Protein AF-A0A961EX22-F1 (afdb_monomer)

Mean predicted aligned error: 12.9 Å

Nearest PDB structures (foldseek):
  6nzg-assembly1_B  TM=6.738E-01  e=4.342E-06  Bacteroides uniformis
  6d8g-assembly1_A  TM=6.331E-01  e=4.091E-06  Bacteroides uniformis str. 3978 T3 ii
  5uj6-assembly1_A  TM=6.232E-01  e=1.265E-05  Bacteroides uniformis str. 3978 T3 ii
  6d8g-assembly1_B  TM=6.706E-01  e=3.911E-05  Bacteroides uniformis str. 3978 T3 ii
  6s6z-assembly1_A  TM=5.672E-01  e=3.739E-04  Thermotoga maritima MSB8

Secondary structure (DSSP, 8-state):
----------------------------TTS---B-EE----SSPEE-SPP---PPPP----------------------------EEEE-S---HHHHHHHHHHHHHH--STTGGGB----GGGTPEEE-SS--GGGSTT--TT-SEEEEEEEEEESSHHHHHSS-EEEEEEEEESEEEEEETTEEEEEES-TT-SS--STTPEEEEEE-GGGPPSEEEEEEEEEE-S-SSS-EEEES--EEEEHHHHHHHHHHHHHHHHHHHHHHHHHHHHHHHHHHH-TT-HHHHHHHHHHHHHHHHHHHHSGGGGGS---HHHHHHHHH-

Sequence (324 aa):
MWACLTLAPLLLTCGPSESRSENHPALNPADIDYYVQTIGDLSAPVRLGSSLRAAPADSEAHADANTGTDEQANSNNASTDDPAHTWWITTAQIDPTRFSRTWLANMADASDAGDRLRDPVTTEADWLPVRVPYDVSSLPGYDSRSGTFWYRKAIYFPNRRVAQARPLNLYLGVIDDADRVYLNGTLIGGSGDMQSSLPQAYDKVRHYLIPPAQLRAGPNIILVEVKRYFATETGIFKGDVAIGPADDMLAEYHRENYVHLFFSIVYFTVGCYFLFLFFRRRKERENLFYGLFSLAFVGYNLFRNQIKYQWGVDFFTLKRIEYC

Structure (mmCIF, N/CA/C/O backbone):
data_AF-A0A961EX22-F1
#
_entry.id   AF-A0A961EX22-F1
#
loop_
_atom_site.group_PDB
_atom_site.id
_atom_site.type_symbol
_atom_site.label_atom_id
_atom_site.label_alt_id
_atom_site.label_comp_id
_atom_site.label_asym_id
_atom_site.label_entity_id
_atom_site.label_seq_id
_atom_site.pdbx_PDB_ins_code
_atom_site.Cartn_x
_atom_site.Cartn_y
_atom_site.Cartn_z
_atom_site.occupancy
_atom_site.B_iso_or_equiv
_atom_site.auth_seq_id
_atom_site.auth_comp_id
_atom_site.auth_asym_id
_atom_site.auth_atom_id
_atom_site.pdbx_PDB_model_num
ATOM 1 N N . MET A 1 1 ? 46.794 53.177 52.211 1.00 33.62 1 MET A N 1
ATOM 2 C CA . MET A 1 1 ? 48.145 52.745 51.788 1.00 33.62 1 MET A CA 1
ATOM 3 C C . MET A 1 1 ? 48.052 52.280 50.341 1.00 33.62 1 MET A C 1
ATOM 5 O O . MET A 1 1 ? 47.069 51.640 50.005 1.00 33.62 1 MET A O 1
ATOM 9 N N . TRP A 1 2 ? 48.997 52.728 49.511 1.00 28.50 2 TRP A N 1
ATOM 10 C CA . TRP A 1 2 ? 49.168 52.524 48.056 1.00 28.50 2 TRP A CA 1
ATOM 11 C C . TRP A 1 2 ? 49.155 51.028 47.637 1.00 28.50 2 TRP A C 1
ATOM 13 O O . TRP A 1 2 ? 49.337 50.200 48.521 1.00 28.50 2 TRP A O 1
ATOM 23 N N . ALA A 1 3 ? 48.984 50.543 46.394 1.00 31.23 3 ALA A N 1
ATOM 24 C CA . ALA A 1 3 ? 49.062 51.007 44.987 1.00 31.23 3 ALA A CA 1
ATOM 25 C C . ALA A 1 3 ? 48.167 50.051 44.122 1.00 31.23 3 ALA A C 1
ATOM 27 O O . ALA A 1 3 ? 47.936 48.932 44.562 1.00 31.23 3 ALA A O 1
ATOM 28 N N . CYS A 1 4 ? 47.464 50.395 43.030 1.00 31.88 4 CYS A N 1
ATOM 29 C CA . CYS A 1 4 ? 47.778 50.939 41.689 1.00 31.88 4 CYS A CA 1
ATOM 30 C C . CYS A 1 4 ? 48.188 49.893 40.605 1.00 31.88 4 CYS A C 1
ATOM 32 O O . CYS A 1 4 ? 49.155 49.170 40.808 1.00 31.88 4 CYS A O 1
ATOM 34 N N . LEU A 1 5 ? 47.492 49.958 39.441 1.00 31.52 5 LEU A N 1
ATOM 35 C CA . LEU A 1 5 ? 47.782 49.435 38.071 1.00 31.52 5 LEU A CA 1
ATOM 36 C C . LEU A 1 5 ? 47.649 47.900 37.817 1.00 31.52 5 LEU A C 1
ATOM 38 O O . LEU A 1 5 ? 48.026 47.120 38.673 1.00 31.52 5 LEU A O 1
ATOM 42 N N . THR A 1 6 ? 47.176 47.326 36.689 1.00 33.47 6 THR A N 1
ATOM 43 C CA . THR A 1 6 ? 46.662 47.768 35.363 1.00 33.47 6 THR A CA 1
ATOM 44 C C . THR A 1 6 ? 46.231 46.548 34.507 1.00 33.47 6 THR A C 1
ATOM 46 O O . THR A 1 6 ? 46.830 45.491 34.647 1.00 33.47 6 THR A O 1
ATOM 49 N N . LEU A 1 7 ? 45.331 46.794 33.534 1.00 29.03 7 LEU A N 1
ATOM 50 C CA . LEU A 1 7 ? 45.228 46.238 32.155 1.00 29.03 7 LEU A CA 1
ATOM 51 C C . LEU A 1 7 ? 44.880 44.747 31.876 1.00 29.03 7 LEU A C 1
ATOM 53 O O . LEU A 1 7 ? 45.480 43.812 32.384 1.00 29.03 7 LEU A O 1
ATOM 57 N N . ALA A 1 8 ? 43.908 44.591 30.964 1.00 29.56 8 ALA A N 1
ATOM 58 C CA . ALA A 1 8 ? 43.377 43.382 30.307 1.00 29.56 8 ALA A CA 1
ATOM 59 C C . ALA A 1 8 ? 44.274 42.884 29.132 1.00 29.56 8 ALA A C 1
ATOM 61 O O . ALA A 1 8 ? 45.352 43.439 28.938 1.00 29.56 8 ALA A O 1
ATOM 62 N N . PRO A 1 9 ? 43.773 42.063 28.179 1.00 46.34 9 PRO A N 1
ATOM 63 C CA . PRO A 1 9 ? 43.370 40.646 28.203 1.00 46.34 9 PRO A CA 1
ATOM 64 C C . PRO A 1 9 ? 44.268 39.778 27.272 1.00 46.34 9 PRO A C 1
ATOM 66 O O . PRO A 1 9 ? 45.010 40.313 26.453 1.00 46.34 9 PRO A O 1
ATOM 69 N N . LEU A 1 10 ? 44.165 38.440 27.309 1.00 26.97 10 LEU A N 1
ATOM 70 C CA . LEU A 1 10 ? 44.727 37.582 26.249 1.00 26.97 10 LEU A CA 1
ATOM 71 C C . LEU A 1 10 ? 43.815 36.394 25.904 1.00 26.97 10 LEU A C 1
ATOM 73 O O . LEU A 1 10 ? 43.433 35.602 26.761 1.00 26.97 10 LEU A O 1
ATOM 77 N N . LEU A 1 11 ? 43.492 36.314 24.613 1.00 33.56 11 LEU A N 1
ATOM 78 C CA . LEU A 1 11 ? 42.879 35.199 23.892 1.00 33.56 11 LEU A CA 1
ATOM 79 C C . LEU A 1 11 ? 43.807 33.972 23.872 1.00 33.56 11 LEU A C 1
ATOM 81 O O . LEU A 1 11 ? 44.981 34.134 23.559 1.00 33.56 11 LEU A O 1
ATOM 85 N N . LEU A 1 12 ? 43.261 32.767 24.079 1.00 27.61 12 LEU A N 1
ATOM 86 C CA . LEU A 1 12 ? 43.759 31.481 23.548 1.00 27.61 12 LEU A CA 1
ATOM 87 C C . LEU A 1 12 ? 42.589 30.469 23.569 1.00 27.61 12 LEU A C 1
ATOM 89 O O . LEU A 1 12 ? 42.041 30.175 24.623 1.00 27.61 12 LEU A O 1
ATOM 93 N N . THR A 1 13 ? 41.952 30.213 22.421 1.00 26.27 13 THR A N 1
ATOM 94 C CA . THR A 1 13 ? 42.152 29.061 21.505 1.00 26.27 13 THR A CA 1
ATOM 95 C C . THR A 1 13 ? 41.478 27.753 21.938 1.00 26.27 13 THR A C 1
ATOM 97 O O . THR A 1 13 ? 41.910 27.091 22.872 1.00 26.27 13 THR A O 1
ATOM 100 N N . CYS A 1 14 ? 40.444 27.401 21.166 1.00 26.36 14 CYS A N 1
ATOM 101 C CA . CYS A 1 14 ? 40.021 26.075 20.693 1.00 26.36 14 CYS A CA 1
ATOM 102 C C . CYS A 1 14 ? 40.667 24.818 21.320 1.00 26.36 14 CYS A C 1
ATOM 104 O O . CYS A 1 14 ? 41.852 24.558 21.125 1.00 26.36 14 CYS A O 1
ATOM 106 N N . GLY A 1 15 ? 39.825 23.964 21.911 1.00 26.20 15 GLY A N 1
ATOM 107 C CA . GLY A 1 15 ? 40.027 22.519 22.060 1.00 26.20 15 GLY A CA 1
ATOM 108 C C . GLY A 1 15 ? 38.707 21.813 21.704 1.00 26.20 15 GLY A C 1
ATOM 109 O O . GLY A 1 15 ? 37.650 22.355 22.036 1.00 26.20 15 GLY A O 1
ATOM 110 N N . PRO A 1 16 ? 38.723 20.697 20.955 1.00 28.50 16 PRO A N 1
ATOM 111 C CA . PRO A 1 16 ? 37.554 20.217 20.225 1.00 28.50 16 PRO A CA 1
ATOM 112 C C . PRO A 1 16 ? 36.530 19.554 21.150 1.00 28.50 16 PRO A C 1
ATOM 114 O O . PRO A 1 16 ? 36.877 18.784 22.041 1.00 28.50 16 PRO A O 1
ATOM 117 N N . SER A 1 17 ? 35.252 19.831 20.896 1.00 27.66 17 SER A N 1
ATOM 118 C CA . SER A 1 17 ? 34.130 19.067 21.430 1.00 27.66 17 SER A CA 1
ATOM 119 C C . SER A 1 17 ? 34.116 17.681 20.784 1.00 27.66 17 SER A C 1
ATOM 121 O O . SER A 1 17 ? 33.951 17.576 19.567 1.00 27.66 17 SER A O 1
ATOM 123 N N . GLU A 1 18 ? 34.263 16.627 21.583 1.00 26.66 18 GLU A N 1
ATOM 124 C CA . GLU A 1 18 ? 33.994 15.248 21.172 1.00 26.66 18 GLU A CA 1
ATOM 125 C C . GLU A 1 18 ? 32.510 15.094 20.808 1.00 26.66 18 GLU A C 1
ATOM 127 O O . GLU A 1 18 ? 31.654 14.804 21.642 1.00 26.66 18 GLU A O 1
ATOM 132 N N . SER A 1 19 ? 32.189 15.299 19.531 1.00 25.86 19 SER A N 1
ATOM 133 C CA . SER A 1 19 ? 30.965 14.786 18.930 1.00 25.86 19 SER A CA 1
ATOM 134 C C . SER A 1 19 ? 31.173 13.301 18.654 1.00 25.86 19 SER A C 1
ATOM 136 O O . SER A 1 19 ? 31.881 12.926 17.718 1.00 25.86 19 SER A O 1
ATOM 138 N N . ARG A 1 20 ? 30.557 12.442 19.465 1.00 24.33 20 ARG A N 1
ATOM 139 C CA . ARG A 1 20 ? 30.426 11.014 19.170 1.00 24.33 20 ARG A CA 1
ATOM 140 C C . ARG A 1 20 ? 29.464 10.869 17.985 1.00 24.33 20 ARG A C 1
ATOM 142 O O . ARG A 1 20 ? 28.265 10.707 18.178 1.00 24.33 20 ARG A O 1
ATOM 149 N N . SER A 1 21 ? 29.978 11.014 16.762 1.00 25.45 21 SER A N 1
ATOM 150 C CA . SER A 1 21 ? 29.263 10.618 15.553 1.00 25.45 21 SER A CA 1
ATOM 151 C C . SER A 1 21 ? 29.298 9.096 15.487 1.00 25.45 21 SER A C 1
ATOM 153 O O . SER A 1 21 ? 30.353 8.499 15.259 1.00 25.45 21 SER A O 1
ATOM 155 N N . GLU A 1 22 ? 28.158 8.452 15.700 1.00 28.03 22 GLU A N 1
ATOM 156 C CA . GLU A 1 22 ? 27.969 7.090 15.216 1.00 28.03 22 GLU A CA 1
ATOM 157 C C . GLU A 1 22 ? 27.995 7.155 13.685 1.00 28.03 22 GLU A C 1
ATOM 159 O O . GLU A 1 22 ? 27.015 7.485 13.022 1.00 28.03 22 GLU A O 1
ATOM 164 N N . ASN A 1 23 ? 29.187 6.929 13.129 1.00 26.70 23 ASN A N 1
ATOM 165 C CA . ASN A 1 23 ? 29.397 6.699 11.711 1.00 26.70 23 ASN A CA 1
ATOM 166 C C . ASN A 1 23 ? 28.692 5.390 11.347 1.00 26.70 23 ASN A C 1
ATOM 168 O O . ASN A 1 23 ? 29.291 4.317 11.414 1.00 26.70 23 ASN A O 1
ATOM 172 N N . HIS A 1 24 ? 27.430 5.467 10.936 1.00 30.98 24 HIS A N 1
ATOM 173 C CA . HIS A 1 24 ? 26.923 4.472 10.004 1.00 30.98 24 HIS A CA 1
ATOM 174 C C . HIS A 1 24 ? 27.676 4.686 8.685 1.00 30.98 24 HIS A C 1
ATOM 176 O O . HIS A 1 24 ? 27.617 5.792 8.138 1.00 30.98 24 HIS A O 1
ATOM 182 N N . PRO A 1 25 ? 28.439 3.698 8.185 1.00 29.78 25 PRO A N 1
ATOM 183 C CA . PRO A 1 25 ? 29.133 3.863 6.923 1.00 29.78 25 PRO A CA 1
ATOM 184 C C . PRO A 1 25 ? 28.082 4.073 5.832 1.00 29.78 25 PRO A C 1
ATOM 186 O O . PRO A 1 25 ? 27.190 3.244 5.649 1.00 29.78 25 PRO A O 1
ATOM 189 N N . ALA A 1 26 ? 28.175 5.198 5.122 1.00 32.56 26 ALA A N 1
ATOM 190 C CA . ALA A 1 26 ? 27.481 5.362 3.857 1.00 32.56 26 ALA A CA 1
ATOM 191 C C . ALA A 1 26 ? 27.935 4.212 2.946 1.00 32.56 26 ALA A C 1
ATOM 193 O O . ALA A 1 26 ? 29.119 4.107 2.622 1.00 32.56 26 ALA A O 1
ATOM 194 N N . LEU A 1 27 ? 27.014 3.305 2.621 1.00 34.50 27 LEU A N 1
ATOM 195 C CA . LEU A 1 27 ? 27.296 2.147 1.777 1.00 34.50 27 LEU A CA 1
ATOM 196 C C . LEU A 1 27 ? 27.749 2.640 0.396 1.00 34.50 27 LEU A C 1
ATOM 198 O O . LEU A 1 27 ? 27.076 3.453 -0.238 1.00 34.50 27 LEU A O 1
ATOM 202 N N . ASN A 1 28 ? 28.912 2.167 -0.045 1.00 34.03 28 ASN A N 1
ATOM 203 C CA . ASN A 1 28 ? 29.492 2.501 -1.338 1.00 34.03 28 ASN A CA 1
ATOM 204 C C . ASN A 1 28 ? 28.602 1.936 -2.466 1.00 34.03 28 ASN A C 1
ATOM 206 O O . ASN A 1 28 ? 28.354 0.730 -2.470 1.00 34.03 28 ASN A O 1
ATOM 210 N N . PRO A 1 29 ? 28.155 2.742 -3.451 1.00 37.78 29 PRO A N 1
ATOM 211 C CA . PRO A 1 29 ? 27.309 2.276 -4.556 1.00 37.78 29 PRO A CA 1
ATOM 212 C C . PRO A 1 29 ? 27.900 1.135 -5.400 1.00 37.78 29 PRO A C 1
ATOM 214 O O . PRO A 1 29 ? 27.171 0.489 -6.154 1.00 37.78 29 PRO A O 1
ATOM 217 N N . ALA A 1 30 ? 29.214 0.907 -5.302 1.00 34.94 30 ALA A N 1
ATOM 218 C CA . ALA A 1 30 ? 29.923 -0.174 -5.981 1.00 34.94 30 ALA A CA 1
ATOM 219 C C . ALA A 1 30 ? 29.834 -1.537 -5.263 1.00 34.94 30 ALA A C 1
ATOM 221 O O . ALA A 1 30 ? 30.015 -2.555 -5.922 1.00 34.94 30 ALA A O 1
ATOM 222 N N . ASP A 1 31 ? 29.511 -1.559 -3.963 1.00 32.41 31 ASP A N 1
ATOM 223 C CA . ASP A 1 31 ? 29.361 -2.775 -3.136 1.00 32.41 31 ASP A CA 1
ATOM 224 C C . ASP A 1 31 ? 27.890 -3.227 -3.035 1.00 32.41 31 ASP A C 1
ATOM 226 O O . ASP A 1 31 ? 27.486 -3.968 -2.139 1.00 32.41 31 ASP A O 1
ATOM 230 N N . ILE A 1 32 ? 27.059 -2.711 -3.939 1.00 47.03 32 ILE A N 1
ATOM 231 C CA . ILE A 1 32 ? 25.628 -2.955 -3.998 1.00 47.03 32 ILE A CA 1
ATOM 232 C C . ILE A 1 32 ? 25.350 -4.110 -4.954 1.00 47.03 32 ILE A C 1
ATOM 234 O O . ILE A 1 32 ? 25.601 -4.022 -6.156 1.00 47.03 32 ILE A O 1
ATOM 238 N N . ASP A 1 33 ? 24.747 -5.164 -4.426 1.00 45.81 33 ASP A N 1
ATOM 239 C CA . ASP A 1 33 ? 24.207 -6.257 -5.216 1.00 45.81 33 ASP A CA 1
ATOM 240 C C . ASP A 1 33 ? 22.874 -5.836 -5.863 1.00 45.81 33 ASP A C 1
ATOM 242 O O . ASP A 1 33 ? 21.797 -5.912 -5.273 1.00 45.81 33 ASP A O 1
ATOM 246 N N . TYR A 1 34 ? 22.955 -5.348 -7.106 1.00 53.56 34 TYR A N 1
ATOM 247 C CA . TYR A 1 34 ? 21.829 -4.895 -7.936 1.00 53.56 34 TYR A CA 1
ATOM 248 C C . TYR A 1 34 ? 20.961 -6.067 -8.434 1.00 53.56 34 TYR A C 1
ATOM 250 O O . TYR A 1 34 ? 20.724 -6.164 -9.632 1.00 53.56 34 TYR A O 1
ATOM 258 N N . TYR A 1 35 ? 20.512 -7.005 -7.598 1.00 55.94 35 TYR A N 1
ATOM 259 C CA . TYR A 1 35 ? 19.796 -8.178 -8.119 1.00 55.94 35 TYR A CA 1
ATOM 260 C C . TYR A 1 35 ? 18.278 -7.995 -8.218 1.00 55.94 35 TYR A C 1
ATOM 262 O O . TYR A 1 35 ? 17.590 -7.566 -7.289 1.00 55.94 35 TYR A O 1
ATOM 270 N N . VAL A 1 36 ? 17.733 -8.399 -9.364 1.00 59.16 36 VAL A N 1
ATOM 271 C CA . VAL A 1 36 ? 16.300 -8.563 -9.588 1.00 59.16 36 VAL A CA 1
ATOM 272 C C . VAL A 1 36 ? 15.794 -9.720 -8.732 1.00 59.16 36 VAL A C 1
ATOM 274 O O . VAL A 1 36 ? 16.333 -10.828 -8.767 1.00 59.16 36 VAL A O 1
ATOM 277 N N . GLN A 1 37 ? 14.708 -9.501 -7.993 1.00 70.00 37 GLN A N 1
ATOM 278 C CA . GLN A 1 37 ? 14.168 -10.549 -7.137 1.00 70.00 37 GLN A CA 1
ATOM 279 C C . GLN A 1 37 ? 13.440 -11.617 -7.961 1.00 70.00 37 GLN A C 1
ATOM 281 O O . GLN A 1 37 ? 12.405 -11.345 -8.573 1.00 70.00 37 GLN A O 1
ATOM 286 N N . THR A 1 38 ? 13.965 -12.844 -7.960 1.00 67.56 38 THR A N 1
ATOM 287 C CA . THR A 1 38 ? 13.348 -13.971 -8.670 1.00 67.56 38 THR A CA 1
ATOM 288 C C . THR A 1 38 ? 12.146 -14.509 -7.900 1.00 67.56 38 THR A C 1
ATOM 290 O O . THR A 1 38 ? 12.251 -14.884 -6.735 1.00 67.56 38 THR A O 1
ATOM 293 N N . ILE A 1 39 ? 11.001 -14.581 -8.575 1.00 74.94 39 ILE A N 1
ATOM 294 C CA . ILE A 1 39 ? 9.749 -15.125 -8.056 1.00 74.94 39 ILE A CA 1
ATOM 295 C C . ILE A 1 39 ? 9.563 -16.527 -8.640 1.00 74.94 39 ILE A C 1
ATOM 297 O O . ILE A 1 39 ? 9.192 -16.691 -9.803 1.00 74.94 39 ILE A O 1
ATOM 301 N N . GLY A 1 40 ? 9.906 -17.532 -7.834 1.00 72.00 40 GLY A N 1
ATOM 302 C CA . GLY A 1 40 ? 9.817 -18.952 -8.172 1.00 72.00 40 GLY A CA 1
ATOM 303 C C . GLY A 1 40 ? 8.443 -19.541 -7.860 1.00 72.00 40 GLY A C 1
ATOM 304 O O . GLY A 1 40 ? 7.427 -19.061 -8.354 1.00 72.00 40 GLY A O 1
ATOM 305 N N . ASP A 1 41 ? 8.410 -20.604 -7.054 1.00 72.81 41 ASP A N 1
ATOM 306 C CA . ASP A 1 41 ? 7.144 -21.188 -6.614 1.00 72.81 41 ASP A CA 1
ATOM 307 C C . ASP A 1 41 ? 6.350 -20.185 -5.760 1.00 72.81 41 ASP A C 1
ATOM 309 O O . ASP A 1 41 ? 6.840 -19.662 -4.761 1.00 72.81 41 ASP A O 1
ATOM 313 N N . LEU A 1 42 ? 5.117 -19.913 -6.183 1.00 78.56 42 LEU A N 1
ATOM 314 C CA . LEU A 1 42 ? 4.188 -18.986 -5.542 1.00 78.56 42 LEU A CA 1
ATOM 315 C C . LEU A 1 42 ? 3.174 -19.735 -4.678 1.00 78.56 42 LEU A C 1
ATOM 317 O O . LEU A 1 42 ? 2.033 -19.302 -4.564 1.00 78.56 42 LEU A O 1
ATOM 321 N N . SER A 1 43 ? 3.543 -20.871 -4.090 1.00 76.75 43 SER A N 1
ATOM 322 C CA . SER A 1 43 ? 2.717 -21.576 -3.102 1.00 76.75 43 SER A CA 1
ATOM 323 C C . SER A 1 43 ? 2.493 -20.753 -1.823 1.00 76.75 43 SER A C 1
ATOM 325 O O . SER A 1 43 ? 1.476 -20.938 -1.160 1.00 76.75 43 SER A O 1
ATOM 327 N N . ALA A 1 44 ? 3.379 -19.795 -1.528 1.00 80.69 44 ALA A N 1
ATOM 328 C CA . ALA A 1 44 ? 3.253 -18.826 -0.443 1.00 80.69 44 ALA A CA 1
ATOM 329 C C . ALA A 1 44 ? 3.662 -17.403 -0.893 1.00 80.69 44 ALA A C 1
ATOM 331 O O . ALA A 1 44 ? 4.342 -17.254 -1.914 1.00 80.69 44 ALA A O 1
ATOM 332 N N . PRO A 1 45 ? 3.275 -16.343 -0.153 1.00 84.06 45 PRO A N 1
ATOM 333 C CA . PRO A 1 45 ? 3.728 -14.984 -0.435 1.00 84.06 45 PRO A CA 1
ATOM 334 C C . PRO A 1 45 ? 5.248 -14.834 -0.306 1.00 84.06 45 PRO A C 1
ATOM 336 O O . PRO A 1 45 ? 5.848 -15.222 0.696 1.00 84.06 45 PRO A O 1
ATOM 339 N N . VAL A 1 46 ? 5.863 -14.208 -1.305 1.00 86.44 46 VAL A N 1
ATOM 340 C CA . VAL A 1 46 ? 7.288 -13.881 -1.334 1.00 86.44 46 VAL A CA 1
ATOM 341 C C . VAL A 1 46 ? 7.482 -12.470 -0.795 1.00 86.44 46 VAL A C 1
ATOM 343 O O . VAL A 1 46 ? 6.947 -11.503 -1.340 1.00 86.44 46 VAL A O 1
ATOM 346 N N . ARG A 1 47 ? 8.268 -12.332 0.274 1.00 85.44 47 ARG A N 1
ATOM 347 C CA . ARG A 1 47 ? 8.621 -11.023 0.838 1.00 85.44 47 ARG A CA 1
ATOM 348 C C . ARG A 1 47 ? 9.516 -10.252 -0.125 1.00 85.44 47 ARG A C 1
ATOM 350 O O . ARG A 1 47 ? 10.532 -10.767 -0.573 1.00 85.44 47 ARG A O 1
ATOM 357 N N . LEU A 1 48 ? 9.145 -9.012 -0.411 1.00 82.31 48 LEU A N 1
ATOM 358 C CA . LEU A 1 48 ? 9.905 -8.066 -1.224 1.00 82.31 48 LEU A CA 1
ATOM 359 C C . LEU A 1 48 ? 10.727 -7.075 -0.383 1.00 82.31 48 LEU A C 1
ATOM 361 O O . LEU A 1 48 ? 11.476 -6.298 -0.967 1.00 82.31 48 LEU A O 1
ATOM 365 N N . GLY A 1 49 ? 10.577 -7.073 0.946 1.00 65.88 49 GLY A N 1
ATOM 366 C CA . GLY A 1 49 ? 11.407 -6.309 1.890 1.00 65.88 49 GLY A CA 1
ATOM 367 C C . GLY A 1 49 ? 12.616 -7.100 2.411 1.00 65.88 49 GLY A C 1
ATOM 368 O O . GLY A 1 49 ? 12.745 -8.293 2.133 1.00 65.88 49 GLY A O 1
ATOM 369 N N . SER A 1 50 ? 13.503 -6.456 3.179 1.00 58.62 50 SER A N 1
ATOM 370 C CA . SER A 1 50 ? 14.618 -7.152 3.847 1.00 58.62 50 SER A CA 1
ATOM 371 C C . SER A 1 50 ? 14.082 -8.154 4.876 1.00 58.62 50 SER A C 1
ATOM 373 O O . SER A 1 50 ? 13.171 -7.830 5.641 1.00 58.62 50 SER A O 1
ATOM 375 N N . SER A 1 51 ? 14.619 -9.377 4.896 1.00 37.94 51 SER A N 1
ATOM 376 C CA . SER A 1 51 ? 14.137 -10.438 5.780 1.00 37.94 51 SER A CA 1
ATOM 377 C C . SER A 1 51 ? 14.286 -10.054 7.252 1.00 37.94 51 SER A C 1
ATOM 379 O O . SER A 1 51 ? 15.395 -9.924 7.755 1.00 37.94 51 SER A O 1
ATOM 381 N N . LEU A 1 52 ? 13.174 -9.967 7.974 1.00 30.70 52 LEU A N 1
ATOM 382 C CA . LEU A 1 52 ? 13.163 -10.092 9.426 1.00 30.70 52 LEU A CA 1
ATOM 383 C C . LEU A 1 52 ? 12.233 -11.245 9.784 1.00 30.70 52 LEU A C 1
ATOM 385 O O . LEU A 1 52 ? 11.005 -11.140 9.728 1.00 30.70 52 LEU A O 1
ATOM 389 N N . ARG A 1 53 ? 12.823 -12.387 10.125 1.00 26.19 53 ARG A N 1
ATOM 390 C CA . ARG A 1 53 ? 12.180 -13.310 11.051 1.00 26.19 53 ARG A CA 1
ATOM 391 C C . ARG A 1 53 ? 13.237 -13.917 11.960 1.00 26.19 53 ARG A C 1
ATOM 393 O O . ARG A 1 53 ? 13.887 -14.884 11.596 1.00 26.19 53 ARG A O 1
ATOM 400 N N . ALA A 1 54 ? 13.307 -13.398 13.175 1.00 24.14 54 ALA A N 1
ATOM 401 C CA . ALA A 1 54 ? 13.249 -14.282 14.323 1.00 24.14 54 ALA A CA 1
ATOM 402 C C . ALA A 1 54 ? 11.845 -14.104 14.915 1.00 24.14 54 ALA A C 1
ATOM 404 O O . ALA A 1 54 ? 11.483 -13.017 15.359 1.00 24.14 54 ALA A O 1
ATOM 405 N N . ALA A 1 55 ? 11.012 -15.141 14.828 1.00 24.38 55 ALA A N 1
ATOM 406 C CA . ALA A 1 55 ? 9.900 -15.273 15.762 1.00 24.38 55 ALA A CA 1
ATOM 407 C C . ALA A 1 55 ? 10.505 -15.642 17.129 1.00 24.38 55 ALA A C 1
ATOM 409 O O . ALA A 1 55 ? 11.533 -16.326 17.141 1.00 24.38 55 ALA A O 1
ATOM 410 N N . PRO A 1 56 ? 9.921 -15.215 18.259 1.00 28.72 56 PRO A N 1
ATOM 411 C CA . PRO A 1 56 ? 10.398 -15.659 19.556 1.00 28.72 56 PRO A CA 1
ATOM 412 C C . PRO A 1 56 ? 10.101 -17.158 19.670 1.00 28.72 56 PRO A C 1
ATOM 414 O O . PRO A 1 56 ? 8.952 -17.572 19.533 1.00 28.72 56 PRO A O 1
ATOM 417 N N . ALA A 1 57 ? 11.144 -17.966 19.845 1.00 28.08 57 ALA A N 1
ATOM 418 C CA . ALA A 1 57 ? 10.998 -19.285 20.435 1.00 28.08 57 ALA A CA 1
ATOM 419 C C . ALA A 1 57 ? 11.125 -19.104 21.945 1.00 28.08 57 ALA A C 1
ATOM 421 O O . ALA A 1 57 ? 11.968 -18.341 22.424 1.00 28.08 57 ALA A O 1
ATOM 422 N N . ASP A 1 58 ? 10.223 -19.752 22.656 1.00 28.12 58 ASP A N 1
ATOM 423 C CA . ASP A 1 58 ? 9.977 -19.561 24.067 1.00 28.12 58 ASP A CA 1
ATOM 424 C C . ASP A 1 58 ? 11.214 -19.838 24.926 1.00 28.12 58 ASP A C 1
ATOM 426 O O . ASP A 1 58 ? 12.076 -20.664 24.621 1.00 28.12 58 ASP A O 1
ATOM 430 N N . SER A 1 59 ? 11.279 -19.115 26.039 1.00 27.25 59 SER A N 1
ATOM 431 C CA . SER A 1 59 ? 12.189 -19.390 27.134 1.00 27.25 59 SER A CA 1
ATOM 432 C C . SER A 1 59 ? 11.850 -20.736 27.771 1.00 27.25 59 SER A C 1
ATOM 434 O O . SER A 1 59 ? 10.840 -20.831 28.462 1.00 27.25 59 SER A O 1
ATOM 436 N N . GLU A 1 60 ? 12.741 -21.717 27.672 1.00 27.75 60 GLU A N 1
ATOM 437 C CA . GLU A 1 60 ? 12.952 -22.664 28.766 1.00 27.75 60 GLU A CA 1
ATOM 438 C C . GLU A 1 60 ? 14.452 -22.830 29.002 1.00 27.75 60 GLU A C 1
ATOM 440 O O . GLU A 1 60 ? 15.210 -23.354 28.188 1.00 27.75 60 GLU A O 1
ATOM 445 N N . ALA A 1 61 ? 14.879 -22.299 30.143 1.00 26.81 61 ALA A N 1
ATOM 446 C CA . ALA A 1 61 ? 16.164 -22.577 30.739 1.00 26.81 61 ALA A CA 1
ATOM 447 C C . ALA A 1 61 ? 16.166 -24.012 31.272 1.00 26.81 61 ALA A C 1
ATOM 449 O O . ALA A 1 61 ? 15.262 -24.368 32.017 1.00 26.81 61 ALA A O 1
ATOM 450 N N . HIS A 1 62 ? 17.222 -24.774 30.996 1.00 28.91 62 HIS A N 1
ATOM 451 C CA . HIS A 1 62 ? 17.843 -25.633 32.002 1.00 28.91 62 HIS A CA 1
ATOM 452 C C . HIS A 1 62 ? 19.317 -25.862 31.653 1.00 28.91 62 HIS A C 1
ATOM 454 O O . HIS A 1 62 ? 19.668 -26.323 30.570 1.00 28.91 62 HIS A O 1
ATOM 460 N N . ALA A 1 63 ? 20.169 -25.464 32.595 1.00 28.22 63 ALA A N 1
ATOM 461 C CA . ALA A 1 63 ? 21.587 -25.766 32.636 1.00 28.22 63 ALA A CA 1
ATOM 462 C C . ALA A 1 63 ? 21.807 -27.257 32.927 1.00 28.22 63 ALA A C 1
ATOM 464 O O . ALA A 1 63 ? 21.057 -27.824 33.715 1.00 28.22 63 ALA A O 1
ATOM 465 N N . ASP A 1 64 ? 22.851 -27.848 32.344 1.00 28.12 64 ASP A N 1
ATOM 466 C CA . ASP A 1 64 ? 23.883 -28.547 33.116 1.00 28.12 64 ASP A CA 1
ATOM 467 C C . ASP A 1 64 ? 25.098 -28.915 32.252 1.00 28.12 64 ASP A C 1
ATOM 469 O O . ASP A 1 64 ? 25.048 -28.998 31.026 1.00 28.12 64 ASP A O 1
ATOM 473 N N . ALA A 1 65 ? 26.231 -29.026 32.937 1.00 29.16 65 ALA A N 1
ATOM 474 C CA . ALA A 1 65 ? 27.584 -28.984 32.413 1.00 29.16 65 ALA A CA 1
ATOM 475 C C . ALA A 1 65 ? 28.137 -30.338 31.919 1.00 29.16 65 ALA A C 1
ATOM 477 O O . ALA A 1 65 ? 27.855 -31.384 32.497 1.00 29.16 65 ALA A O 1
ATOM 478 N N . ASN A 1 66 ? 29.096 -30.258 30.983 1.00 29.50 66 ASN A N 1
ATOM 479 C CA . ASN A 1 66 ? 30.510 -30.661 31.150 1.00 29.50 66 ASN A CA 1
ATOM 480 C C . ASN A 1 66 ? 31.119 -31.537 30.021 1.00 29.50 66 ASN A C 1
ATOM 482 O O . ASN A 1 66 ? 30.483 -32.414 29.449 1.00 29.50 66 ASN A O 1
ATOM 486 N N . THR A 1 67 ? 32.431 -31.325 29.840 1.00 28.86 67 THR A N 1
ATOM 487 C CA . THR A 1 67 ? 33.488 -32.157 29.215 1.00 28.86 67 THR A CA 1
ATOM 488 C C . THR A 1 67 ? 33.710 -32.181 27.688 1.00 28.86 67 THR A C 1
ATOM 490 O O . THR A 1 67 ? 33.163 -32.991 26.955 1.00 28.86 67 THR A O 1
ATOM 493 N N . GLY A 1 68 ? 34.635 -31.294 27.289 1.00 24.28 68 GLY A N 1
ATOM 494 C CA . GLY A 1 68 ? 35.754 -31.394 26.332 1.00 24.28 68 GLY A CA 1
ATOM 495 C C . GLY A 1 68 ? 35.875 -32.523 25.302 1.00 24.28 68 GLY A C 1
ATOM 496 O O . GLY A 1 68 ? 35.847 -33.701 25.636 1.00 24.28 68 GLY A O 1
ATOM 497 N N . THR A 1 69 ? 36.237 -32.142 24.075 1.00 28.08 69 THR A N 1
ATOM 498 C CA . THR A 1 69 ? 37.514 -32.505 23.420 1.00 28.08 69 THR A CA 1
ATOM 499 C C . THR A 1 69 ? 37.681 -31.716 22.119 1.00 28.08 69 THR A C 1
ATOM 501 O O . THR A 1 69 ? 36.706 -31.377 21.455 1.00 28.08 69 THR A O 1
ATOM 504 N N . ASP A 1 70 ? 38.932 -31.371 21.825 1.00 28.64 70 ASP A N 1
ATOM 505 C CA . ASP A 1 70 ? 39.384 -30.580 20.687 1.00 28.64 70 ASP A CA 1
ATOM 506 C C . ASP A 1 70 ? 39.040 -31.215 19.334 1.00 28.64 70 ASP A C 1
ATOM 508 O O . ASP A 1 70 ? 39.478 -32.324 19.033 1.00 28.64 70 ASP A O 1
ATOM 512 N N . GLU A 1 71 ? 38.375 -30.453 18.466 1.00 29.33 71 GLU A N 1
ATOM 513 C CA . GLU A 1 71 ? 38.517 -30.611 17.020 1.00 29.33 71 GLU A CA 1
ATOM 514 C C . GLU A 1 71 ? 38.403 -29.232 16.351 1.00 29.33 71 GLU A C 1
ATOM 516 O O . GLU A 1 71 ? 37.329 -28.650 16.190 1.00 29.33 71 GLU A O 1
ATOM 521 N N . GLN A 1 72 ? 39.564 -28.663 16.013 1.00 30.42 72 GLN A N 1
ATOM 522 C CA . GLN A 1 72 ? 39.690 -27.474 15.176 1.00 30.42 72 GLN A CA 1
ATOM 523 C C . GLN A 1 72 ? 39.199 -27.797 13.758 1.00 30.42 72 GLN A C 1
ATOM 525 O O . GLN A 1 72 ? 39.977 -28.183 12.889 1.00 30.42 72 GLN A O 1
ATOM 530 N N . ALA A 1 73 ? 37.909 -27.580 13.514 1.00 27.59 73 ALA A N 1
ATOM 531 C CA . ALA A 1 73 ? 37.343 -27.442 12.181 1.00 27.59 73 ALA A CA 1
ATOM 532 C C . ALA A 1 73 ? 36.897 -25.986 11.985 1.00 27.59 73 ALA A C 1
ATOM 534 O O . ALA A 1 73 ? 35.876 -25.527 12.493 1.00 27.59 73 ALA A O 1
ATOM 535 N N . ASN A 1 74 ? 37.739 -25.256 11.261 1.00 31.11 74 ASN A N 1
ATOM 536 C CA . ASN A 1 74 ? 37.528 -23.917 10.731 1.00 31.11 74 ASN A CA 1
ATOM 537 C C . ASN A 1 74 ? 36.127 -23.772 10.097 1.00 31.11 74 ASN A C 1
ATOM 539 O O . ASN A 1 74 ? 35.900 -24.243 8.984 1.00 31.11 74 ASN A O 1
ATOM 543 N N . SER A 1 75 ? 35.201 -23.108 10.796 1.00 25.89 75 SER A N 1
ATOM 544 C CA . SER A 1 75 ? 33.896 -22.680 10.274 1.00 25.89 75 SER A CA 1
ATOM 545 C C . SER A 1 75 ? 33.788 -21.153 10.265 1.00 25.89 75 SER A C 1
ATOM 547 O O . SER A 1 75 ? 32.822 -20.557 10.730 1.00 25.89 75 SER A O 1
ATOM 549 N N . ASN A 1 76 ? 34.769 -20.497 9.645 1.00 29.70 76 ASN A N 1
ATOM 550 C CA . ASN A 1 76 ? 34.535 -19.190 9.035 1.00 29.70 76 ASN A CA 1
ATOM 551 C C . ASN A 1 76 ? 33.655 -19.379 7.789 1.00 29.70 76 ASN A C 1
ATOM 553 O O . ASN A 1 76 ? 34.134 -19.351 6.662 1.00 29.70 76 ASN A O 1
ATOM 557 N N . ASN A 1 77 ? 32.371 -19.651 8.011 1.00 31.95 77 ASN A N 1
ATOM 558 C CA . ASN A 1 77 ? 31.306 -19.470 7.029 1.00 31.95 77 ASN A CA 1
ATOM 559 C C . ASN A 1 77 ? 29.979 -19.255 7.773 1.00 31.95 77 ASN A C 1
ATOM 561 O O . ASN A 1 77 ? 28.974 -19.920 7.538 1.00 31.95 77 ASN A O 1
ATOM 565 N N . ALA A 1 78 ? 29.995 -18.310 8.716 1.00 27.28 78 ALA A N 1
ATOM 566 C CA . ALA A 1 78 ? 28.791 -17.581 9.066 1.00 27.28 78 ALA A CA 1
ATOM 567 C C . ALA A 1 78 ? 28.517 -16.646 7.885 1.00 27.28 78 ALA A C 1
ATOM 569 O O . ALA A 1 78 ? 29.228 -15.661 7.689 1.00 27.28 78 ALA A O 1
ATOM 570 N N . SER A 1 79 ? 27.551 -17.031 7.051 1.00 27.77 79 SER A N 1
ATOM 571 C CA . SER A 1 79 ? 26.984 -16.186 6.008 1.00 27.77 79 SER A CA 1
ATOM 572 C C . SER A 1 79 ? 26.661 -14.825 6.615 1.00 27.77 79 SER A C 1
ATOM 574 O O . SER A 1 79 ? 25.797 -14.719 7.486 1.00 27.77 79 SER A O 1
ATOM 576 N N . THR A 1 80 ? 27.423 -13.830 6.181 1.00 28.98 80 THR A N 1
ATOM 577 C CA . THR A 1 80 ? 27.207 -12.402 6.380 1.00 28.98 80 THR A CA 1
ATOM 578 C C . THR A 1 80 ? 25.720 -12.070 6.357 1.00 28.98 80 THR A C 1
ATOM 580 O O . THR A 1 80 ? 25.037 -12.460 5.411 1.00 28.98 80 THR A O 1
ATOM 583 N N . ASP A 1 81 ? 25.246 -11.352 7.382 1.00 36.56 81 ASP A N 1
ATOM 584 C CA . ASP A 1 81 ? 24.011 -10.562 7.333 1.00 36.56 81 ASP A CA 1
ATOM 585 C C . ASP A 1 81 ? 23.952 -9.871 5.969 1.00 36.56 81 ASP A C 1
ATOM 587 O O . ASP A 1 81 ? 24.731 -8.951 5.726 1.00 36.56 81 ASP A O 1
ATOM 591 N N . ASP A 1 82 ? 23.104 -10.357 5.062 1.00 37.47 82 ASP A N 1
ATOM 592 C CA . ASP A 1 82 ? 23.057 -9.856 3.693 1.00 37.47 82 ASP A CA 1
ATOM 593 C C . ASP A 1 82 ? 22.454 -8.442 3.712 1.00 37.47 82 ASP A C 1
ATOM 595 O O . ASP A 1 82 ? 21.267 -8.267 4.022 1.00 37.47 82 ASP A O 1
ATOM 599 N N . PRO A 1 83 ? 23.249 -7.394 3.429 1.00 39.59 83 PRO A N 1
ATOM 600 C CA . PRO A 1 83 ? 22.774 -6.032 3.442 1.00 39.59 83 PRO A CA 1
ATOM 601 C C . PRO A 1 83 ? 22.096 -5.647 2.122 1.00 39.59 83 PRO A C 1
ATOM 603 O O . PRO A 1 83 ? 21.899 -4.443 1.917 1.00 39.59 83 PRO A O 1
ATOM 606 N N . ALA A 1 84 ? 21.738 -6.607 1.254 1.00 53.31 84 ALA A N 1
ATOM 607 C CA . ALA A 1 84 ? 21.035 -6.377 -0.003 1.00 53.31 84 ALA A CA 1
ATOM 608 C C . ALA A 1 84 ? 19.760 -5.548 0.225 1.00 53.31 84 ALA A C 1
ATOM 610 O O . ALA A 1 84 ? 18.707 -6.022 0.664 1.00 53.31 84 ALA A O 1
ATOM 611 N N . HIS A 1 85 ? 19.853 -4.251 -0.055 1.00 58.53 85 HIS A N 1
ATOM 612 C CA . HIS A 1 85 ? 18.682 -3.405 -0.184 1.00 58.53 85 HIS A CA 1
ATOM 613 C C . HIS A 1 85 ? 17.945 -3.854 -1.437 1.00 58.53 85 HIS A C 1
ATOM 615 O O . HIS A 1 85 ? 18.516 -4.162 -2.478 1.00 58.53 85 HIS A O 1
ATOM 621 N N . THR A 1 86 ? 16.638 -3.934 -1.303 1.00 73.12 86 THR A N 1
ATOM 622 C CA . THR A 1 86 ? 15.785 -4.573 -2.292 1.00 73.12 86 THR A CA 1
ATOM 623 C C . THR A 1 86 ? 15.008 -3.559 -3.116 1.00 73.12 86 THR A C 1
ATOM 625 O O . THR A 1 86 ? 14.425 -3.942 -4.130 1.00 73.12 86 THR A O 1
ATOM 628 N N . TRP A 1 87 ? 14.991 -2.297 -2.685 1.00 87.75 87 TRP A N 1
ATOM 629 C CA . TRP A 1 87 ? 14.230 -1.204 -3.270 1.00 87.75 87 TRP A CA 1
ATOM 630 C C . TRP A 1 87 ? 15.126 -0.001 -3.540 1.00 87.75 87 TRP A C 1
ATOM 632 O O . TRP A 1 87 ? 16.161 0.197 -2.902 1.00 87.75 87 TRP A O 1
ATOM 642 N N . TRP A 1 88 ? 14.667 0.826 -4.468 1.00 89.06 88 TRP A N 1
ATOM 643 C CA . TRP A 1 88 ? 15.284 2.095 -4.823 1.00 89.06 88 TRP A CA 1
ATOM 644 C C . TRP A 1 88 ? 14.297 3.226 -4.593 1.00 89.06 88 TRP A C 1
ATOM 646 O O . TRP A 1 88 ? 13.103 3.030 -4.820 1.00 89.06 88 TRP A O 1
ATOM 656 N N . ILE A 1 89 ? 14.785 4.398 -4.197 1.00 91.12 89 ILE A N 1
ATOM 657 C CA . ILE A 1 89 ? 13.991 5.616 -4.039 1.00 91.12 89 ILE A CA 1
ATOM 658 C C . ILE A 1 89 ? 14.613 6.791 -4.788 1.00 91.12 89 ILE A C 1
ATOM 660 O O . ILE A 1 89 ? 15.830 6.917 -4.864 1.00 91.12 89 ILE A O 1
ATOM 664 N N . THR A 1 90 ? 13.778 7.671 -5.325 1.00 91.50 90 THR A N 1
ATOM 665 C CA . THR A 1 90 ? 14.209 8.962 -5.863 1.00 91.50 90 THR A CA 1
ATOM 666 C C . THR A 1 90 ? 13.154 10.038 -5.647 1.00 91.50 90 THR A C 1
ATOM 668 O O . THR A 1 90 ? 11.957 9.758 -5.605 1.00 91.50 90 THR A O 1
ATOM 671 N N . THR A 1 91 ? 13.596 11.284 -5.512 1.00 91.06 91 THR A N 1
ATOM 672 C CA . THR A 1 91 ? 12.739 12.478 -5.493 1.00 91.06 91 THR A CA 1
ATOM 673 C C . THR A 1 91 ? 12.594 13.116 -6.879 1.00 91.06 91 THR A C 1
ATOM 675 O O . THR A 1 91 ? 11.788 14.034 -7.050 1.00 91.06 91 THR A O 1
ATOM 678 N N . ALA A 1 92 ? 13.338 12.634 -7.881 1.00 89.81 92 ALA A N 1
ATOM 679 C CA . ALA A 1 92 ? 13.202 13.079 -9.258 1.00 89.81 92 ALA A CA 1
ATOM 680 C C . ALA A 1 92 ? 11.825 12.696 -9.817 1.00 89.81 92 ALA A C 1
ATOM 682 O O . ALA A 1 92 ? 11.250 11.658 -9.485 1.00 89.81 92 ALA A O 1
ATOM 683 N N . GLN A 1 93 ? 11.285 13.548 -10.686 1.00 90.44 93 GLN A N 1
ATOM 684 C CA . GLN A 1 93 ? 10.011 13.278 -11.343 1.00 90.44 93 GLN A CA 1
ATOM 685 C C . GLN A 1 93 ? 10.198 12.263 -12.469 1.00 90.44 93 GLN A C 1
ATOM 687 O O . GLN A 1 93 ? 11.087 12.410 -13.308 1.00 90.44 93 GLN A O 1
ATOM 692 N N . ILE A 1 94 ? 9.335 11.250 -12.495 1.00 91.69 94 ILE A N 1
ATOM 693 C CA . ILE A 1 94 ? 9.418 10.127 -13.427 1.00 91.69 94 ILE A CA 1
ATOM 694 C C . ILE A 1 94 ? 8.130 10.043 -14.242 1.00 91.69 94 ILE A C 1
ATOM 696 O O . ILE A 1 94 ? 7.032 10.078 -13.696 1.00 91.69 94 ILE A O 1
ATOM 700 N N . ASP A 1 95 ? 8.264 9.865 -15.558 1.00 94.25 95 ASP A N 1
ATOM 701 C CA . ASP A 1 95 ? 7.177 9.340 -16.388 1.00 94.25 95 ASP A CA 1
ATOM 702 C C . ASP A 1 95 ? 7.195 7.803 -16.284 1.00 94.25 95 ASP A C 1
ATOM 704 O O . ASP A 1 95 ? 8.109 7.167 -16.830 1.00 94.25 95 ASP A O 1
ATOM 708 N N . PRO A 1 96 ? 6.213 7.178 -15.606 1.00 94.31 96 PRO A N 1
ATOM 709 C CA . PRO A 1 96 ? 6.245 5.748 -15.315 1.00 94.31 96 PRO A CA 1
ATOM 710 C C . PRO A 1 96 ? 6.191 4.889 -16.581 1.00 94.31 96 PRO A C 1
ATOM 712 O O . PRO A 1 96 ? 6.772 3.801 -16.609 1.00 94.31 96 PRO A O 1
ATOM 715 N N . THR A 1 97 ? 5.534 5.363 -17.645 1.00 95.06 97 THR A N 1
ATOM 716 C CA . THR A 1 97 ? 5.412 4.616 -18.903 1.00 95.06 97 THR A CA 1
ATOM 717 C C . THR A 1 97 ? 6.725 4.651 -19.667 1.00 95.06 97 THR A C 1
ATOM 719 O O . THR A 1 97 ? 7.216 3.606 -20.108 1.00 95.06 97 THR A O 1
ATOM 722 N N . ARG A 1 98 ? 7.308 5.846 -19.817 1.00 94.06 98 ARG A N 1
ATOM 723 C CA . ARG A 1 98 ? 8.592 6.019 -20.503 1.00 94.06 98 ARG A CA 1
ATOM 724 C C . ARG A 1 98 ? 9.700 5.275 -19.766 1.00 94.06 98 ARG A C 1
ATOM 726 O O . ARG A 1 98 ? 10.398 4.483 -20.393 1.00 94.06 98 ARG A O 1
ATOM 733 N N . PHE A 1 99 ? 9.810 5.479 -18.455 1.00 93.19 99 PHE A N 1
ATOM 734 C CA . PHE A 1 99 ? 10.839 4.850 -17.633 1.00 93.19 99 PHE A CA 1
ATOM 735 C C . PHE A 1 99 ? 10.762 3.326 -17.700 1.00 93.19 99 PHE A C 1
ATOM 737 O O . PHE A 1 99 ? 11.754 2.666 -18.004 1.00 93.19 99 PHE A O 1
ATOM 744 N N . SER A 1 100 ? 9.568 2.758 -17.494 1.00 92.94 100 SER A N 1
ATOM 745 C CA . SER A 1 100 ? 9.392 1.304 -17.530 1.00 92.94 100 SER A CA 1
ATOM 746 C C . SER A 1 100 ? 9.747 0.727 -18.898 1.00 92.94 100 SER A C 1
ATOM 748 O O . SER A 1 100 ? 10.375 -0.325 -18.970 1.00 92.94 100 SER A O 1
ATOM 750 N N . ARG A 1 101 ? 9.391 1.415 -19.993 1.00 92.38 101 ARG A N 1
ATOM 751 C CA . ARG A 1 101 ? 9.736 0.983 -21.354 1.00 92.38 101 ARG A CA 1
ATOM 752 C C . ARG A 1 101 ? 11.248 0.965 -21.577 1.00 92.38 101 ARG A C 1
ATOM 754 O O . ARG A 1 101 ? 11.746 -0.034 -22.087 1.00 92.38 101 ARG A O 1
ATOM 761 N N . THR A 1 102 ? 11.955 2.029 -21.194 1.00 90.62 102 THR A N 1
ATOM 762 C CA . THR A 1 102 ? 13.420 2.112 -21.314 1.00 90.62 102 THR A CA 1
ATOM 763 C C . THR A 1 102 ? 14.101 1.038 -20.469 1.00 90.62 102 THR A C 1
ATOM 765 O O . THR A 1 102 ? 14.945 0.303 -20.970 1.00 90.62 102 THR A O 1
ATOM 768 N N . TRP A 1 103 ? 13.684 0.882 -19.210 1.00 90.31 103 TRP A N 1
ATOM 769 C CA . TRP A 1 103 ? 14.237 -0.126 -18.305 1.00 90.31 103 TRP A CA 1
ATOM 770 C C . TRP A 1 103 ? 14.042 -1.552 -18.845 1.00 90.31 103 TRP A C 1
ATOM 772 O O . TRP A 1 103 ? 14.977 -2.350 -18.860 1.00 90.31 103 TRP A O 1
ATOM 782 N N . LEU A 1 104 ? 12.847 -1.858 -19.362 1.00 89.81 104 LEU A N 1
ATOM 783 C CA . LEU A 1 104 ? 12.540 -3.160 -19.959 1.00 89.81 104 LEU A CA 1
ATOM 784 C C . LEU A 1 104 ? 13.323 -3.421 -21.255 1.00 89.81 104 LEU A C 1
ATOM 786 O O . LEU A 1 104 ? 13.656 -4.573 -21.522 1.00 89.81 104 LEU A O 1
ATOM 790 N N . ALA A 1 105 ? 13.604 -2.387 -22.054 1.00 88.00 105 ALA A N 1
ATOM 791 C CA . ALA A 1 105 ? 14.442 -2.509 -23.247 1.00 88.00 105 ALA A CA 1
ATOM 792 C C . ALA A 1 105 ? 15.893 -2.841 -22.867 1.00 88.00 105 ALA A C 1
ATOM 794 O O . ALA A 1 105 ? 16.432 -3.828 -23.356 1.00 88.00 105 ALA A O 1
ATOM 795 N N . ASN A 1 106 ? 16.464 -2.119 -21.897 1.00 84.69 106 ASN A N 1
ATOM 796 C CA . ASN A 1 106 ? 17.815 -2.385 -21.390 1.00 84.69 106 ASN A CA 1
ATOM 797 C C . ASN A 1 106 ? 17.956 -3.818 -20.848 1.00 84.69 106 ASN A C 1
ATOM 799 O O . ASN A 1 106 ? 18.958 -4.483 -21.088 1.00 84.69 106 ASN A O 1
ATOM 803 N N . MET A 1 107 ? 16.926 -4.317 -20.158 1.00 81.62 107 MET A N 1
ATOM 804 C CA . MET A 1 107 ? 16.881 -5.703 -19.679 1.00 81.62 107 MET A CA 1
ATOM 805 C C . MET A 1 107 ? 16.767 -6.744 -20.802 1.00 81.62 107 MET A C 1
ATOM 807 O O . MET A 1 107 ? 17.215 -7.881 -20.646 1.00 81.62 107 MET A O 1
ATOM 811 N N . ALA A 1 108 ? 16.133 -6.395 -21.923 1.00 79.81 108 ALA A N 1
ATOM 812 C CA . ALA A 1 108 ? 16.017 -7.284 -23.075 1.00 79.81 108 ALA A CA 1
ATOM 813 C C . ALA A 1 108 ? 17.338 -7.390 -23.852 1.00 79.81 108 ALA A C 1
ATOM 815 O O . ALA A 1 108 ? 17.664 -8.485 -24.318 1.00 79.81 108 ALA A O 1
ATOM 816 N N . ASP A 1 109 ? 18.082 -6.282 -23.933 1.00 73.81 109 ASP A N 1
ATOM 817 C CA . ASP A 1 109 ? 19.369 -6.164 -24.630 1.00 73.81 109 ASP A CA 1
ATOM 818 C C . ASP A 1 109 ? 20.545 -6.794 -23.859 1.00 73.81 109 ASP A C 1
ATOM 820 O O . ASP A 1 109 ? 21.612 -7.013 -24.434 1.00 73.81 109 ASP A O 1
ATOM 824 N N . ALA A 1 110 ? 20.358 -7.133 -22.578 1.00 69.81 110 ALA A N 1
ATOM 825 C CA . ALA A 1 110 ? 21.342 -7.860 -21.779 1.00 69.81 110 ALA A CA 1
ATOM 826 C C . ALA A 1 110 ? 21.670 -9.226 -22.419 1.00 69.81 110 ALA A C 1
ATOM 828 O O . ALA A 1 110 ? 20.798 -10.092 -22.574 1.00 69.81 110 ALA A O 1
ATOM 829 N N . SER A 1 111 ? 22.935 -9.398 -22.812 1.00 56.81 111 SER A N 1
ATOM 830 C CA . SER A 1 111 ? 23.421 -10.518 -23.626 1.00 56.81 111 SER A CA 1
ATOM 831 C C . SER A 1 111 ? 23.714 -11.791 -22.826 1.00 56.81 111 SER A C 1
ATOM 833 O O . SER A 1 111 ? 23.663 -12.877 -23.404 1.00 56.81 111 SER A O 1
ATOM 835 N N . ASP A 1 112 ? 23.964 -11.683 -21.518 1.00 61.28 112 ASP A N 1
ATOM 836 C CA . ASP A 1 112 ? 24.210 -12.817 -20.622 1.00 61.28 112 ASP A CA 1
ATOM 837 C C . ASP A 1 112 ? 23.022 -13.074 -19.671 1.00 61.28 112 ASP A C 1
ATOM 839 O O . ASP A 1 112 ? 22.313 -12.163 -19.237 1.00 61.28 112 ASP A O 1
ATOM 843 N N . ALA A 1 113 ? 22.797 -14.341 -19.319 1.00 57.22 113 ALA A N 1
ATOM 844 C CA . ALA A 1 113 ? 21.787 -14.753 -18.350 1.00 57.22 113 ALA A CA 1
ATOM 845 C C . ALA A 1 113 ? 22.056 -14.181 -16.945 1.00 57.22 113 ALA A C 1
ATOM 847 O O . ALA A 1 113 ? 21.098 -13.910 -16.222 1.00 57.22 113 ALA A O 1
ATOM 848 N N . GLY A 1 114 ? 23.327 -13.964 -16.581 1.00 57.44 114 GLY A N 1
ATOM 849 C CA . GLY A 1 114 ? 23.717 -13.279 -15.342 1.00 57.44 114 GLY A CA 1
ATOM 850 C C . GLY A 1 114 ? 23.358 -11.789 -15.342 1.00 57.44 114 GLY A C 1
ATOM 851 O O . GLY A 1 114 ? 22.819 -11.283 -14.359 1.00 57.44 114 GLY A O 1
ATOM 852 N N . ASP A 1 115 ? 23.545 -11.106 -16.475 1.00 59.44 115 ASP A N 1
ATOM 853 C CA . ASP A 1 115 ? 23.228 -9.678 -16.625 1.00 59.44 115 ASP A CA 1
ATOM 854 C C . ASP A 1 115 ? 21.719 -9.399 -16.603 1.00 59.44 115 ASP A C 1
ATOM 856 O O . ASP A 1 115 ? 21.286 -8.342 -16.153 1.00 59.44 115 ASP A O 1
ATOM 860 N N . ARG A 1 116 ? 20.888 -10.371 -17.000 1.00 57.31 116 ARG A N 1
ATOM 861 C CA . ARG A 1 116 ? 19.416 -10.276 -16.924 1.00 57.31 116 ARG A CA 1
ATOM 862 C C . ARG A 1 116 ? 18.854 -10.223 -15.506 1.00 57.31 116 ARG A C 1
ATOM 864 O O . ARG A 1 116 ? 17.682 -9.888 -15.327 1.00 57.31 116 ARG A O 1
ATOM 871 N N . LEU A 1 117 ? 19.662 -10.585 -14.513 1.00 58.91 117 LEU A N 1
ATOM 872 C CA . LEU A 1 117 ? 19.322 -10.472 -13.099 1.00 58.91 117 LEU A CA 1
ATOM 873 C C . LEU A 1 117 ? 19.934 -9.231 -12.456 1.00 58.91 117 LEU A C 1
ATOM 875 O O . LEU A 1 117 ? 19.674 -9.008 -11.281 1.00 58.91 117 LEU A O 1
ATOM 879 N N . ARG A 1 118 ? 20.689 -8.410 -13.193 1.00 65.94 118 ARG A N 1
ATOM 880 C CA . ARG A 1 118 ? 21.254 -7.162 -12.688 1.00 65.94 118 ARG A CA 1
ATOM 881 C C . ARG A 1 118 ? 20.319 -5.999 -13.025 1.00 65.94 118 ARG A C 1
ATOM 883 O O . ARG A 1 118 ? 20.136 -5.677 -14.193 1.00 65.94 118 ARG A O 1
ATOM 890 N N . ASP A 1 119 ? 19.712 -5.371 -12.019 1.00 69.00 119 ASP A N 1
ATOM 891 C CA . ASP A 1 119 ? 18.956 -4.125 -12.165 1.00 69.00 119 ASP A CA 1
ATOM 892 C C . ASP A 1 119 ? 19.886 -3.076 -12.794 1.00 69.00 119 ASP A C 1
ATOM 894 O O . ASP A 1 119 ? 20.890 -2.704 -12.172 1.00 69.00 119 ASP A O 1
ATOM 898 N N . PRO A 1 120 ? 19.639 -2.646 -14.047 1.00 67.06 120 PRO A N 1
ATOM 899 C CA . PRO A 1 120 ? 20.536 -1.742 -14.731 1.00 67.06 120 PRO A CA 1
ATOM 900 C C . PRO A 1 120 ? 20.645 -0.463 -13.911 1.00 67.06 120 PRO A C 1
ATOM 902 O O . PRO A 1 120 ? 19.638 0.130 -13.509 1.00 67.06 120 PRO A O 1
ATOM 905 N N . VAL A 1 121 ? 21.883 -0.024 -13.677 1.00 57.97 121 VAL A N 1
ATOM 906 C CA . VAL A 1 121 ? 22.157 1.257 -13.027 1.00 57.97 121 VAL A CA 1
ATOM 907 C C . VAL A 1 121 ? 21.664 2.361 -13.959 1.00 57.97 121 VAL A C 1
ATOM 909 O O . VAL A 1 121 ? 22.369 2.826 -14.850 1.00 57.97 121 VAL A O 1
ATOM 912 N N . THR A 1 122 ? 20.400 2.743 -13.808 1.00 61.97 122 THR A N 1
ATOM 913 C CA . THR A 1 122 ? 19.810 3.854 -14.545 1.00 61.97 122 THR A CA 1
ATOM 914 C C . THR A 1 122 ? 20.235 5.140 -13.853 1.00 61.97 122 THR A C 1
ATOM 916 O O . THR A 1 122 ? 19.719 5.461 -12.783 1.00 61.97 122 THR A O 1
ATOM 919 N N . THR A 1 123 ? 21.143 5.895 -14.464 1.00 59.59 123 THR A N 1
ATOM 920 C CA . THR A 1 123 ? 21.521 7.239 -13.994 1.00 59.59 123 THR A CA 1
ATOM 921 C C . THR A 1 123 ? 20.388 8.261 -14.141 1.00 59.59 123 THR A C 1
ATOM 923 O O . THR A 1 123 ? 20.488 9.354 -13.604 1.00 59.59 123 THR A O 1
ATOM 926 N N . GLU A 1 124 ? 19.286 7.914 -14.823 1.00 64.88 124 GLU A N 1
ATOM 927 C CA . GLU A 1 124 ? 18.176 8.820 -15.169 1.00 64.88 124 GLU A CA 1
ATOM 928 C C . GLU A 1 124 ? 17.395 9.434 -13.988 1.00 64.88 124 GLU A C 1
ATOM 930 O O . GLU A 1 124 ? 16.479 10.213 -14.235 1.00 64.88 124 GLU A O 1
ATOM 935 N N . ALA A 1 125 ? 17.710 9.140 -12.724 1.00 71.75 125 ALA A N 1
ATOM 936 C CA . ALA A 1 125 ? 16.950 9.708 -11.608 1.00 71.75 125 ALA A CA 1
ATOM 937 C C . ALA A 1 125 ? 17.677 9.704 -10.253 1.00 71.75 125 ALA A C 1
ATOM 939 O O . ALA A 1 125 ? 16.993 9.750 -9.240 1.00 71.75 125 ALA A O 1
ATOM 940 N N . ASP A 1 126 ? 19.010 9.603 -10.191 1.00 82.19 126 ASP A N 1
ATOM 941 C CA . ASP A 1 126 ? 19.759 9.604 -8.914 1.00 82.19 126 ASP A CA 1
ATOM 942 C C . ASP A 1 126 ? 19.160 8.661 -7.846 1.00 82.19 126 ASP A C 1
ATOM 944 O O . ASP A 1 126 ? 18.904 9.041 -6.704 1.00 82.19 126 ASP A O 1
ATOM 948 N N . TRP A 1 127 ? 18.860 7.421 -8.244 1.00 86.94 127 TRP A N 1
ATOM 949 C CA . TRP A 1 127 ? 18.231 6.436 -7.368 1.00 86.94 127 TRP A CA 1
ATOM 950 C C . TRP A 1 127 ? 19.109 6.113 -6.157 1.00 86.94 127 TRP A C 1
ATOM 952 O O . TRP A 1 127 ? 20.255 5.688 -6.301 1.00 86.94 127 TRP A O 1
ATOM 962 N N . LEU A 1 128 ? 18.530 6.234 -4.967 1.00 86.75 128 LEU A N 1
ATOM 963 C CA . LEU A 1 128 ? 19.146 5.855 -3.705 1.00 86.75 128 LEU A CA 1
ATOM 964 C C . LEU A 1 128 ? 18.653 4.471 -3.270 1.00 86.75 128 LEU A C 1
ATOM 966 O O . LEU A 1 128 ? 17.459 4.179 -3.384 1.00 86.75 128 LEU A O 1
ATOM 970 N N . PRO A 1 129 ? 19.536 3.606 -2.757 1.00 85.69 129 PRO A N 1
ATOM 971 C CA . PRO A 1 129 ? 19.130 2.329 -2.194 1.00 85.69 129 PRO A CA 1
ATOM 972 C C . PRO A 1 129 ? 18.322 2.543 -0.911 1.00 85.69 129 PRO A C 1
ATOM 974 O O . PRO A 1 129 ? 18.673 3.370 -0.069 1.00 85.69 129 PRO A O 1
ATOM 977 N N . VAL A 1 130 ? 17.250 1.774 -0.728 1.00 85.38 130 VAL A N 1
ATOM 978 C CA . VAL A 1 130 ? 16.420 1.847 0.477 1.00 85.38 130 VAL A CA 1
ATOM 979 C C . VAL A 1 130 ? 15.927 0.464 0.882 1.00 85.38 130 VAL A C 1
ATOM 981 O O . VAL A 1 130 ? 15.621 -0.397 0.053 1.00 85.38 130 VAL A O 1
ATOM 984 N N . ARG A 1 131 ? 15.867 0.227 2.191 1.00 85.56 131 ARG A N 1
ATOM 985 C CA . ARG A 1 131 ? 15.213 -0.959 2.750 1.00 85.56 131 ARG A CA 1
ATOM 986 C C . ARG A 1 131 ? 13.761 -0.627 3.019 1.00 85.56 131 ARG A C 1
ATOM 988 O O . ARG A 1 131 ? 13.431 0.513 3.301 1.00 85.56 131 ARG A O 1
ATOM 995 N N . VAL A 1 132 ? 12.895 -1.619 2.918 1.00 86.69 132 VAL A N 1
ATOM 996 C CA . VAL A 1 132 ? 11.471 -1.445 3.182 1.00 86.69 132 VAL A CA 1
ATOM 997 C C . VAL A 1 132 ? 11.015 -2.598 4.084 1.00 86.69 132 VAL A C 1
ATOM 999 O O . VAL A 1 132 ? 11.392 -3.741 3.797 1.00 86.69 132 VAL A O 1
ATOM 1002 N N . PRO A 1 133 ? 10.234 -2.340 5.152 1.00 89.38 133 PRO A N 1
ATOM 1003 C CA . PRO A 1 133 ? 9.743 -1.028 5.596 1.00 89.38 133 PRO A CA 1
ATOM 1004 C C . PRO A 1 133 ? 10.840 -0.122 6.186 1.00 89.38 133 PRO A C 1
ATOM 1006 O O . PRO A 1 133 ? 11.755 -0.611 6.847 1.00 89.38 133 PRO A O 1
ATOM 1009 N N . TYR A 1 134 ? 10.755 1.190 5.941 1.00 87.62 134 TYR A N 1
ATOM 1010 C CA . TYR A 1 134 ? 11.674 2.203 6.482 1.00 87.62 134 TYR A CA 1
ATOM 1011 C C . TYR A 1 134 ? 11.070 3.612 6.401 1.00 87.62 134 TYR A C 1
ATOM 1013 O O . TYR A 1 134 ? 10.419 3.947 5.412 1.00 87.62 134 TYR A O 1
ATOM 1021 N N . ASP A 1 135 ? 11.318 4.444 7.416 1.00 88.75 135 ASP A N 1
ATOM 1022 C CA . ASP A 1 135 ? 10.968 5.869 7.384 1.00 88.75 135 ASP A CA 1
ATOM 1023 C C . ASP A 1 135 ? 12.005 6.651 6.571 1.00 88.75 135 ASP A C 1
ATOM 1025 O O . ASP A 1 135 ? 13.124 6.907 7.025 1.00 88.75 135 ASP A O 1
ATOM 1029 N N . VAL A 1 136 ? 11.628 7.058 5.358 1.00 88.56 136 VAL A N 1
ATOM 1030 C CA . VAL A 1 136 ? 12.570 7.695 4.429 1.00 88.56 136 VAL A CA 1
ATOM 1031 C C . VAL A 1 136 ? 12.953 9.117 4.822 1.00 88.56 136 VAL A C 1
ATOM 1033 O O . VAL A 1 136 ? 13.954 9.613 4.315 1.00 88.56 136 VAL A O 1
ATOM 1036 N N . SER A 1 137 ? 12.259 9.753 5.776 1.00 85.75 137 SER A N 1
ATOM 1037 C CA . SER A 1 137 ? 12.701 11.048 6.323 1.00 85.75 137 SER A CA 1
ATOM 1038 C C . SER A 1 137 ? 14.083 10.969 6.979 1.00 85.75 137 SER A C 1
ATOM 1040 O O . SER A 1 137 ? 14.796 11.970 7.028 1.00 85.75 137 SER A O 1
ATOM 1042 N N . SER A 1 138 ? 14.472 9.775 7.437 1.00 84.19 138 SER A N 1
ATOM 1043 C CA . SER A 1 138 ? 15.769 9.500 8.060 1.00 84.19 138 SER A CA 1
ATOM 1044 C C . SER A 1 138 ? 16.837 9.027 7.064 1.00 84.19 138 SER A C 1
ATOM 1046 O O . SER A 1 138 ? 17.977 8.788 7.464 1.00 84.19 138 SER A O 1
ATOM 1048 N N . LEU A 1 139 ? 16.499 8.879 5.776 1.00 84.12 139 LEU A N 1
ATOM 1049 C CA . LEU A 1 139 ? 17.420 8.362 4.765 1.00 84.12 139 LEU A CA 1
ATOM 1050 C C . LEU A 1 139 ? 18.459 9.430 4.365 1.00 84.12 139 LEU A C 1
ATOM 1052 O O . LEU A 1 139 ? 18.081 10.503 3.886 1.00 84.12 139 LEU A O 1
ATOM 1056 N N . PRO A 1 140 ? 19.772 9.155 4.475 1.00 81.69 140 PRO A N 1
ATOM 1057 C CA . PRO A 1 140 ? 20.795 10.075 3.987 1.00 81.69 140 PRO A CA 1
ATOM 1058 C C . PRO A 1 140 ? 20.656 10.327 2.479 1.00 81.69 140 PRO A C 1
ATOM 1060 O O . PRO A 1 140 ? 20.526 9.392 1.695 1.00 81.69 140 PRO A O 1
ATOM 1063 N N . GLY A 1 141 ? 20.697 11.596 2.068 1.00 80.12 141 GLY A N 1
ATOM 1064 C CA . GLY A 1 141 ? 20.543 11.997 0.663 1.00 80.12 141 GLY A CA 1
ATOM 1065 C C . GLY A 1 141 ? 19.092 12.162 0.195 1.00 80.12 141 GLY A C 1
ATOM 1066 O O . GLY A 1 141 ? 18.872 12.658 -0.907 1.00 80.12 141 GLY A O 1
ATOM 1067 N N . TYR A 1 142 ? 18.101 11.821 1.024 1.00 80.88 142 TYR A N 1
ATOM 1068 C CA . TYR A 1 142 ? 16.699 12.102 0.728 1.00 80.88 142 TYR A CA 1
ATOM 1069 C C . TYR A 1 142 ? 16.384 13.597 0.903 1.00 80.88 142 TYR A C 1
ATOM 1071 O O . TYR A 1 142 ? 16.548 14.161 1.987 1.00 80.88 142 TYR A O 1
ATOM 1079 N N . ASP A 1 143 ? 15.907 14.253 -0.161 1.00 81.31 143 ASP A N 1
ATOM 1080 C CA . ASP A 1 143 ? 15.448 15.645 -0.087 1.00 81.31 143 ASP A CA 1
ATOM 1081 C C . ASP A 1 143 ? 13.988 15.709 0.376 1.00 81.31 143 ASP A C 1
ATOM 1083 O O . ASP A 1 143 ? 13.047 15.635 -0.420 1.00 81.31 143 ASP A O 1
ATOM 1087 N N . SER A 1 144 ? 13.802 15.912 1.680 1.00 73.81 144 SER A N 1
ATOM 1088 C CA . SER A 1 144 ? 12.485 16.054 2.304 1.00 73.81 144 SER A CA 1
ATOM 1089 C C . SER A 1 144 ? 11.692 17.271 1.813 1.00 73.81 144 SER A C 1
ATOM 1091 O O . SER A 1 144 ? 10.491 17.352 2.075 1.00 73.81 144 SER A O 1
ATOM 1093 N N . ARG A 1 145 ? 12.295 18.215 1.073 1.00 74.38 145 ARG A N 1
ATOM 1094 C CA . ARG A 1 145 ? 11.562 19.347 0.474 1.00 74.38 145 ARG A CA 1
ATOM 1095 C C . ARG A 1 145 ? 10.652 18.906 -0.664 1.00 74.38 145 ARG A C 1
ATOM 1097 O O . ARG A 1 145 ? 9.658 19.583 -0.923 1.00 74.38 145 ARG A O 1
ATOM 1104 N N . SER A 1 146 ? 10.947 17.776 -1.311 1.00 72.00 146 SER A N 1
ATOM 1105 C CA . SER A 1 146 ? 10.016 17.182 -2.263 1.00 72.00 146 SER A CA 1
ATOM 1106 C C . SER A 1 146 ? 8.839 16.559 -1.507 1.00 72.00 146 SER A C 1
ATOM 1108 O O . SER A 1 146 ? 9.009 15.744 -0.600 1.00 72.00 146 SER A O 1
ATOM 1110 N N . GLY A 1 147 ? 7.617 16.963 -1.856 1.00 83.75 147 GLY A N 1
ATOM 1111 C CA . GLY A 1 147 ? 6.393 16.340 -1.337 1.00 83.75 147 GLY A CA 1
ATOM 1112 C C . GLY A 1 147 ? 6.061 15.008 -2.017 1.00 83.75 147 GLY A C 1
ATOM 1113 O O . GLY A 1 147 ? 5.160 14.302 -1.570 1.00 83.75 147 GLY A O 1
ATOM 1114 N N . THR A 1 148 ? 6.775 14.666 -3.093 1.00 91.56 148 THR A N 1
ATOM 1115 C CA . THR A 1 148 ? 6.537 13.469 -3.902 1.00 91.56 148 THR A CA 1
ATOM 1116 C C . THR A 1 148 ? 7.851 12.768 -4.209 1.00 91.56 148 THR A C 1
ATOM 1118 O O . THR A 1 148 ? 8.857 13.410 -4.514 1.00 91.56 148 THR A O 1
ATOM 1121 N N . PHE A 1 149 ? 7.833 11.447 -4.142 1.00 92.81 149 PHE A N 1
ATOM 1122 C CA . PHE A 1 149 ? 8.974 10.592 -4.435 1.00 92.81 149 PHE A CA 1
ATOM 1123 C C . PHE A 1 149 ? 8.498 9.270 -5.024 1.00 92.81 149 PHE A C 1
ATOM 1125 O O . PHE A 1 149 ? 7.311 8.946 -5.017 1.00 92.81 149 PHE A O 1
ATOM 1132 N N . TRP A 1 150 ? 9.441 8.518 -5.566 1.00 94.62 150 TRP A N 1
ATOM 1133 C CA . TRP A 1 150 ? 9.193 7.286 -6.288 1.00 94.62 150 TRP A CA 1
ATOM 1134 C C . TRP A 1 150 ? 9.984 6.154 -5.669 1.00 94.62 150 TRP A C 1
ATOM 1136 O O . TRP A 1 150 ? 11.181 6.302 -5.449 1.00 94.62 150 TRP A O 1
ATOM 1146 N N . TYR A 1 151 ? 9.338 5.011 -5.466 1.00 94.31 151 TYR A N 1
ATOM 1147 C CA . TYR A 1 151 ? 10.021 3.747 -5.254 1.00 94.31 151 TYR A CA 1
ATOM 1148 C C . TYR A 1 151 ? 10.087 2.931 -6.535 1.00 94.31 151 TYR A C 1
ATOM 1150 O O . TYR A 1 151 ? 9.179 2.980 -7.369 1.00 94.31 151 TYR A O 1
ATOM 1158 N N . ARG A 1 152 ? 11.121 2.101 -6.640 1.00 92.75 152 ARG A N 1
ATOM 1159 C CA . ARG A 1 152 ? 11.270 1.114 -7.704 1.00 92.75 152 ARG A CA 1
ATOM 1160 C C . ARG A 1 152 ? 11.689 -0.239 -7.154 1.00 92.75 152 ARG A C 1
ATOM 1162 O O . ARG A 1 152 ? 12.591 -0.330 -6.321 1.00 92.75 152 ARG A O 1
ATOM 1169 N N . LYS A 1 153 ? 11.068 -1.287 -7.696 1.00 91.19 153 LYS A N 1
ATOM 1170 C CA . LYS A 1 153 ? 11.393 -2.686 -7.416 1.00 91.19 153 LYS A CA 1
ATOM 1171 C C . LYS A 1 153 ? 11.353 -3.528 -8.683 1.00 91.19 153 LYS A C 1
ATOM 1173 O O . LYS A 1 153 ? 10.310 -3.639 -9.327 1.00 91.19 153 LYS A O 1
ATOM 1178 N N . ALA A 1 154 ? 12.474 -4.161 -9.005 1.00 89.62 154 ALA A N 1
ATOM 1179 C CA . ALA A 1 154 ? 12.562 -5.131 -10.085 1.00 89.62 154 ALA A CA 1
ATOM 1180 C C . ALA A 1 154 ? 12.225 -6.545 -9.584 1.00 89.62 154 ALA A C 1
ATOM 1182 O O . ALA A 1 154 ? 12.726 -6.984 -8.543 1.00 89.62 154 ALA A O 1
ATOM 1183 N N . ILE A 1 155 ? 11.403 -7.271 -10.343 1.00 88.38 155 ILE A N 1
ATOM 1184 C CA . ILE A 1 155 ? 11.058 -8.678 -10.093 1.00 88.38 155 ILE A CA 1
ATOM 1185 C C . ILE A 1 155 ? 11.217 -9.507 -11.370 1.00 88.38 155 ILE A C 1
ATOM 1187 O O . ILE A 1 155 ? 11.023 -9.005 -12.476 1.00 88.38 155 ILE A O 1
ATOM 1191 N N . TYR A 1 156 ? 11.546 -10.788 -11.234 1.00 85.94 156 TYR A N 1
ATOM 1192 C CA . TYR A 1 156 ? 11.775 -11.690 -12.360 1.00 85.94 156 TYR A CA 1
ATOM 1193 C C . TYR A 1 156 ? 10.929 -12.951 -12.229 1.00 85.94 156 TYR A C 1
ATOM 1195 O O . TYR A 1 156 ? 10.981 -13.633 -11.209 1.00 85.94 156 TYR A O 1
ATOM 1203 N N . PHE A 1 157 ? 10.186 -13.297 -13.278 1.00 85.31 157 PHE A N 1
ATOM 1204 C CA . PHE A 1 157 ? 9.454 -14.558 -13.353 1.00 85.31 157 PHE A CA 1
ATOM 1205 C C . PHE A 1 157 ? 10.167 -15.524 -14.301 1.00 85.31 157 PHE A C 1
ATOM 1207 O O . PHE A 1 157 ? 10.280 -15.224 -15.489 1.00 85.31 157 PHE A O 1
ATOM 1214 N N . PRO A 1 158 ? 10.589 -16.716 -13.851 1.00 80.06 158 PRO A N 1
ATOM 1215 C CA . PRO A 1 158 ? 11.413 -17.616 -14.657 1.00 80.06 158 PRO A CA 1
ATOM 1216 C C . PRO A 1 158 ? 10.698 -18.136 -15.902 1.00 80.06 158 PRO A C 1
ATOM 1218 O O . PRO A 1 158 ? 11.333 -18.469 -16.898 1.00 80.06 158 PRO A O 1
ATOM 1221 N N . ASN A 1 159 ? 9.370 -18.224 -15.867 1.00 83.12 159 ASN A N 1
ATOM 1222 C CA . ASN A 1 159 ? 8.585 -18.650 -17.010 1.00 83.12 159 ASN A CA 1
ATOM 1223 C C . ASN A 1 159 ? 7.143 -18.135 -16.927 1.00 83.12 159 ASN A C 1
ATOM 1225 O O . ASN A 1 159 ? 6.652 -17.700 -15.884 1.00 83.12 159 ASN A O 1
ATOM 1229 N N . ARG A 1 160 ? 6.445 -18.239 -18.061 1.00 86.19 160 ARG A N 1
ATOM 1230 C CA . ARG A 1 160 ? 5.051 -17.808 -18.207 1.00 86.19 160 ARG A CA 1
ATOM 1231 C C . ARG A 1 160 ? 4.081 -18.603 -17.330 1.00 86.19 160 ARG A C 1
ATOM 1233 O O . ARG A 1 160 ? 3.058 -18.052 -16.944 1.00 86.19 160 ARG A O 1
ATOM 1240 N N . ARG A 1 161 ? 4.385 -19.870 -17.013 1.00 83.88 161 ARG A N 1
ATOM 1241 C CA . ARG A 1 161 ? 3.511 -20.698 -16.166 1.00 83.88 161 ARG A CA 1
ATOM 1242 C C . ARG A 1 161 ? 3.430 -20.119 -14.761 1.00 83.88 161 ARG A C 1
ATOM 1244 O O . ARG A 1 161 ? 2.330 -19.980 -14.259 1.00 83.88 161 ARG A O 1
ATOM 1251 N N . VAL A 1 162 ? 4.561 -19.721 -14.179 1.00 80.44 162 VAL A N 1
ATOM 1252 C CA . VAL A 1 162 ? 4.592 -19.063 -12.86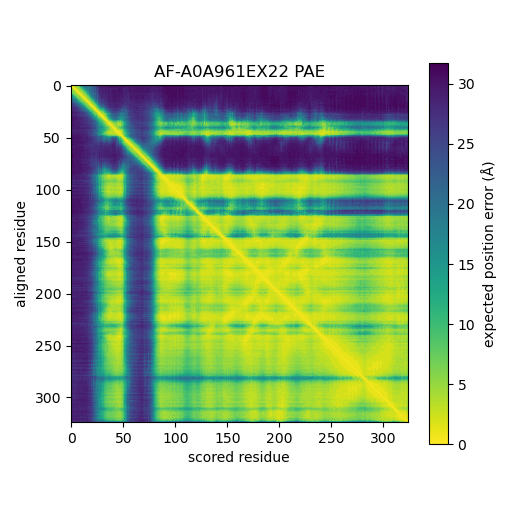4 1.00 80.44 162 VAL A CA 1
ATOM 1253 C C . VAL A 1 162 ? 3.916 -17.692 -12.929 1.00 80.44 162 VAL A C 1
ATOM 1255 O O . VAL A 1 162 ? 3.012 -17.421 -12.146 1.00 80.44 162 VAL A O 1
ATOM 1258 N N . ALA A 1 163 ? 4.294 -16.854 -13.901 1.00 81.75 163 ALA A N 1
ATOM 1259 C CA . ALA A 1 163 ? 3.766 -15.492 -14.026 1.00 81.75 163 ALA A CA 1
ATOM 1260 C C . ALA A 1 163 ? 2.244 -15.435 -14.250 1.00 81.75 163 ALA A C 1
ATOM 1262 O O . ALA A 1 163 ? 1.603 -14.464 -13.864 1.00 81.75 163 ALA A O 1
ATOM 1263 N N . GLN A 1 164 ? 1.668 -16.447 -14.911 1.00 87.19 164 GLN A N 1
ATOM 1264 C CA . GLN A 1 164 ? 0.270 -16.428 -15.350 1.00 87.19 164 GLN A CA 1
ATOM 1265 C C . GLN A 1 164 ? -0.597 -17.530 -14.732 1.00 87.19 164 GLN A C 1
ATOM 1267 O O . GLN A 1 164 ? -1.723 -17.730 -15.183 1.00 87.19 164 GLN A O 1
ATOM 1272 N N . ALA A 1 165 ? -0.101 -18.243 -13.716 1.00 86.69 165 ALA A N 1
ATOM 1273 C CA . ALA A 1 165 ? -0.847 -19.322 -13.066 1.00 86.69 165 ALA A CA 1
ATOM 1274 C C . ALA A 1 165 ? -2.138 -18.825 -12.404 1.00 86.69 165 ALA A C 1
ATOM 1276 O O . ALA A 1 165 ? -3.183 -19.460 -12.531 1.00 86.69 165 ALA A O 1
ATOM 1277 N N . ARG A 1 166 ? -2.054 -17.708 -11.676 1.00 91.06 166 ARG A N 1
ATOM 1278 C CA . ARG A 1 166 ? -3.159 -17.132 -10.903 1.00 91.06 166 ARG A CA 1
ATOM 1279 C C . ARG A 1 166 ? -2.949 -15.636 -10.661 1.00 91.06 166 ARG A C 1
ATOM 1281 O O . ARG A 1 166 ? -1.815 -15.171 -10.789 1.00 91.06 166 ARG A O 1
ATOM 1288 N N . PRO A 1 167 ? -4.011 -14.873 -10.340 1.00 94.31 167 PRO A N 1
ATOM 1289 C CA . PRO A 1 167 ? -3.873 -13.479 -9.935 1.00 94.31 167 PRO A CA 1
ATOM 1290 C C . PRO A 1 167 ? -2.957 -13.342 -8.719 1.00 94.31 167 PRO A C 1
ATOM 1292 O O . PRO A 1 167 ? -3.022 -14.150 -7.787 1.00 94.31 167 PRO A O 1
ATOM 1295 N N . LEU A 1 168 ? -2.114 -12.311 -8.730 1.00 95.38 168 LEU A N 1
ATOM 1296 C CA . LEU A 1 168 ? -1.231 -11.991 -7.613 1.00 95.38 168 LEU A CA 1
ATOM 1297 C C . LEU A 1 168 ? -1.730 -10.755 -6.878 1.00 95.38 168 LEU A C 1
ATOM 1299 O O . LEU A 1 168 ? -2.442 -9.931 -7.443 1.00 95.38 168 LEU A O 1
ATOM 1303 N N . ASN A 1 169 ? -1.339 -10.611 -5.622 1.00 96.44 169 ASN A N 1
ATOM 1304 C CA . ASN A 1 169 ? -1.527 -9.397 -4.854 1.00 96.44 169 ASN A CA 1
ATOM 1305 C C . ASN A 1 169 ? -0.163 -8.842 -4.444 1.00 96.44 169 ASN A C 1
ATOM 1307 O O . ASN A 1 169 ? 0.674 -9.563 -3.900 1.00 96.44 169 ASN A O 1
ATOM 1311 N N . LEU A 1 170 ? 0.036 -7.551 -4.689 1.00 96.69 170 LEU A N 1
ATOM 1312 C CA . LEU A 1 170 ? 1.143 -6.781 -4.149 1.00 96.69 170 LEU A CA 1
ATOM 1313 C C . LEU A 1 170 ? 0.695 -6.130 -2.841 1.00 96.69 170 LEU A C 1
ATOM 1315 O O . LEU A 1 170 ? -0.216 -5.304 -2.818 1.00 96.69 170 LEU A O 1
ATOM 1319 N N . TYR A 1 171 ? 1.339 -6.526 -1.755 1.00 95.94 171 TYR A N 1
ATOM 1320 C CA . TYR A 1 171 ? 1.164 -5.970 -0.426 1.00 95.94 171 TYR A CA 1
ATOM 1321 C C . TYR A 1 171 ? 2.291 -4.983 -0.143 1.00 95.94 171 TYR A C 1
ATOM 1323 O O . TYR A 1 171 ? 3.456 -5.377 -0.186 1.00 95.94 171 TYR A O 1
ATOM 1331 N N . LEU A 1 172 ? 1.949 -3.721 0.126 1.00 95.31 172 LEU A N 1
ATOM 1332 C CA . LEU A 1 172 ? 2.919 -2.650 0.403 1.00 95.31 172 LEU A CA 1
ATOM 1333 C C . LEU A 1 172 ? 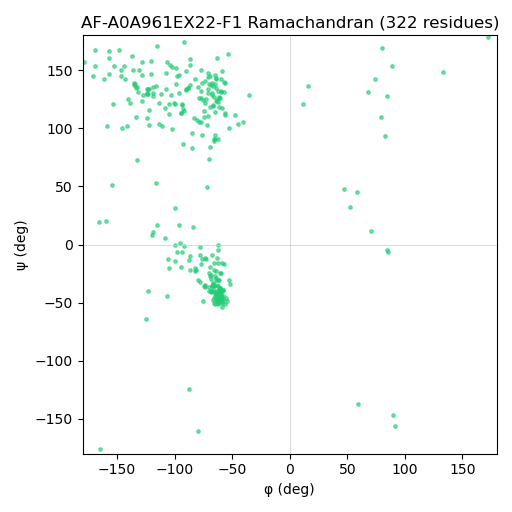2.812 -2.103 1.834 1.00 95.31 172 LEU A C 1
ATOM 1335 O O . LEU A 1 172 ? 3.292 -1.008 2.096 1.00 95.31 172 LEU A O 1
ATOM 1339 N N . GLY A 1 173 ? 2.153 -2.817 2.749 1.00 93.75 173 GLY A N 1
ATOM 1340 C CA . GLY A 1 173 ? 1.981 -2.334 4.118 1.00 93.75 173 GLY A CA 1
ATOM 1341 C C . GLY A 1 173 ? 1.247 -0.988 4.173 1.00 93.75 173 GLY A C 1
ATOM 1342 O O . GLY A 1 173 ? 0.243 -0.794 3.491 1.00 93.75 173 GLY A O 1
ATOM 1343 N N . VAL A 1 174 ? 1.720 -0.071 5.008 1.00 93.94 174 VAL A N 1
ATOM 1344 C CA . VAL A 1 174 ? 1.186 1.280 5.200 1.00 93.94 174 VAL A CA 1
ATOM 1345 C C . VAL A 1 174 ? 2.137 2.292 4.567 1.00 93.94 174 VAL A C 1
ATOM 1347 O O . VAL A 1 174 ? 3.352 2.222 4.768 1.00 93.94 174 VAL A O 1
ATOM 1350 N N . ILE A 1 175 ? 1.557 3.230 3.818 1.00 95.00 175 ILE A N 1
ATOM 1351 C CA . ILE A 1 175 ? 2.272 4.286 3.103 1.00 95.00 175 ILE A CA 1
ATOM 1352 C C . ILE A 1 175 ? 1.723 5.641 3.548 1.00 95.00 175 ILE A C 1
ATOM 1354 O O . ILE A 1 175 ? 0.504 5.827 3.518 1.00 95.00 175 ILE A O 1
ATOM 1358 N N . ASP A 1 176 ? 2.609 6.567 3.927 1.00 92.00 176 ASP A N 1
ATOM 1359 C CA . ASP A 1 176 ? 2.259 7.980 4.126 1.00 92.00 176 ASP A CA 1
ATOM 1360 C C . ASP A 1 176 ? 2.545 8.7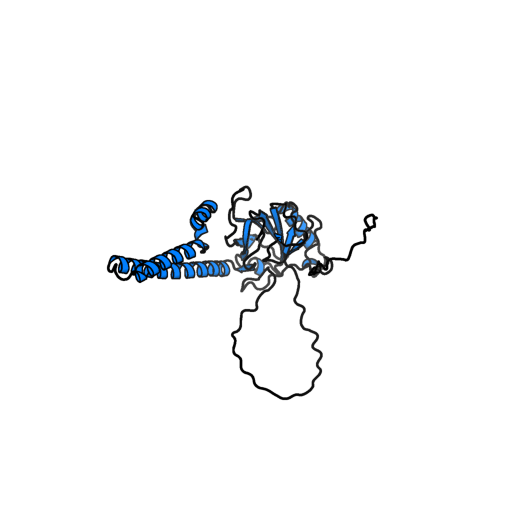85 2.843 1.00 92.00 176 ASP A C 1
ATOM 1362 O O . ASP A 1 176 ? 3.705 8.936 2.451 1.00 92.00 176 ASP A O 1
ATOM 1366 N N . ASP A 1 177 ? 1.547 9.319 2.139 1.00 93.44 177 ASP A N 1
ATOM 1367 C CA . ASP A 1 177 ? 0.100 9.299 2.423 1.00 93.44 177 ASP A CA 1
ATOM 1368 C C . ASP A 1 177 ? -0.693 8.733 1.246 1.00 93.44 177 ASP A C 1
ATOM 1370 O O . ASP A 1 177 ? -1.307 7.669 1.346 1.00 93.44 177 ASP A O 1
ATOM 1374 N N . ALA A 1 178 ? -0.651 9.427 0.111 1.00 95.81 178 ALA A N 1
ATOM 1375 C CA . ALA A 1 178 ? -1.277 8.981 -1.122 1.00 95.81 178 ALA A CA 1
ATOM 1376 C C . ALA A 1 178 ? -0.250 8.273 -2.004 1.00 95.81 178 ALA A C 1
ATOM 1378 O O . ALA A 1 178 ? 0.924 8.648 -2.036 1.00 95.81 178 ALA A O 1
ATOM 1379 N N . ASP A 1 179 ? -0.693 7.260 -2.741 1.00 97.31 179 ASP A N 1
ATOM 1380 C CA . ASP A 1 179 ? 0.188 6.490 -3.607 1.00 97.31 179 ASP A CA 1
ATOM 1381 C C . ASP A 1 179 ? -0.479 6.036 -4.907 1.00 97.31 179 ASP A C 1
ATOM 1383 O O . ASP A 1 179 ? -1.698 5.850 -4.984 1.00 97.31 179 ASP A O 1
ATOM 1387 N N . ARG A 1 180 ? 0.344 5.841 -5.940 1.00 98.00 180 ARG A N 1
ATOM 1388 C CA . ARG A 1 180 ? -0.020 5.201 -7.208 1.00 98.00 180 ARG A CA 1
ATOM 1389 C C . ARG A 1 180 ? 1.016 4.152 -7.563 1.00 98.00 180 ARG A C 1
ATOM 1391 O O . ARG A 1 180 ? 2.212 4.429 -7.582 1.00 98.00 180 ARG A O 1
ATOM 1398 N N . VAL A 1 181 ? 0.550 2.960 -7.907 1.00 98.00 181 VAL A N 1
ATOM 1399 C CA . VAL A 1 181 ? 1.411 1.830 -8.243 1.00 98.00 181 VAL A CA 1
ATOM 1400 C C . VAL A 1 181 ? 1.282 1.490 -9.714 1.00 98.00 181 VAL A C 1
ATOM 1402 O O . VAL A 1 181 ? 0.182 1.284 -10.231 1.00 98.00 181 VAL A O 1
ATOM 1405 N N . TYR A 1 182 ? 2.426 1.373 -10.374 1.00 98.00 182 TYR A N 1
ATOM 1406 C CA . TYR A 1 182 ? 2.542 1.018 -11.776 1.00 98.00 182 TYR A CA 1
ATOM 1407 C C . TYR A 1 182 ? 3.331 -0.281 -11.915 1.00 98.00 182 TYR A C 1
ATOM 1409 O O . TYR A 1 182 ? 4.392 -0.445 -11.315 1.00 98.00 182 TYR A O 1
ATOM 1417 N N . LEU A 1 183 ? 2.839 -1.186 -12.755 1.00 97.50 183 LEU A N 1
ATOM 1418 C CA . LEU A 1 183 ? 3.533 -2.397 -13.171 1.00 97.50 183 LEU A CA 1
ATOM 1419 C C . LEU A 1 183 ? 3.847 -2.284 -14.659 1.00 97.50 183 LEU A C 1
ATOM 1421 O O . LEU A 1 183 ? 2.941 -2.117 -15.477 1.00 97.50 183 LEU A O 1
ATOM 1425 N N . ASN A 1 184 ? 5.127 -2.374 -15.022 1.00 95.88 184 ASN A N 1
ATOM 1426 C CA . ASN A 1 184 ? 5.578 -2.268 -16.414 1.00 95.88 184 ASN A CA 1
ATOM 1427 C C . ASN A 1 184 ? 5.051 -0.998 -17.123 1.00 95.88 184 ASN A C 1
ATOM 1429 O O . ASN A 1 184 ? 4.764 -1.016 -18.319 1.00 95.88 184 ASN A O 1
ATOM 1433 N N . GLY A 1 185 ? 4.886 0.094 -16.370 1.00 95.50 185 GLY A N 1
ATOM 1434 C CA . GLY A 1 185 ? 4.360 1.376 -16.847 1.00 95.50 185 GLY A CA 1
ATOM 1435 C C . GLY A 1 185 ? 2.833 1.494 -16.872 1.00 95.50 185 GLY A C 1
ATOM 1436 O O . GLY A 1 185 ? 2.323 2.574 -17.144 1.00 95.50 185 GLY A O 1
ATOM 1437 N N . THR A 1 186 ? 2.091 0.427 -16.561 1.00 96.88 186 THR A N 1
ATOM 1438 C CA . THR A 1 186 ? 0.621 0.450 -16.474 1.00 96.88 186 THR A CA 1
ATOM 1439 C C . THR A 1 186 ? 0.183 0.655 -15.029 1.00 96.88 186 THR A C 1
ATOM 1441 O O . THR A 1 186 ? 0.646 -0.065 -14.149 1.00 96.88 186 THR A O 1
ATOM 1444 N N . LEU A 1 187 ? -0.720 1.604 -14.772 1.00 97.31 187 LEU A N 1
ATOM 1445 C CA . LEU A 1 187 ? -1.298 1.816 -13.441 1.00 97.31 187 LEU A CA 1
ATOM 1446 C C . LEU A 1 187 ? -2.109 0.580 -13.015 1.00 97.31 187 LEU A C 1
ATOM 1448 O O . LEU A 1 187 ? -3.039 0.185 -13.719 1.00 97.31 187 LEU A O 1
ATOM 1452 N N . ILE A 1 188 ? -1.770 -0.008 -11.866 1.00 96.88 188 ILE A N 1
ATOM 1453 C CA . ILE A 1 188 ? -2.481 -1.166 -11.292 1.00 96.88 188 ILE A CA 1
ATOM 1454 C C . ILE A 1 188 ? -3.371 -0.786 -10.107 1.00 96.88 188 ILE A C 1
ATOM 1456 O O . ILE A 1 188 ? -4.305 -1.511 -9.774 1.00 96.88 188 ILE A O 1
ATOM 1460 N N . GLY A 1 189 ? -3.117 0.364 -9.485 1.00 96.75 189 GLY A N 1
ATOM 1461 C CA . GLY A 1 189 ? -3.935 0.872 -8.395 1.00 96.75 189 GLY A CA 1
ATOM 1462 C C . GLY A 1 189 ? -3.328 2.097 -7.730 1.00 96.75 189 GLY A C 1
ATOM 1463 O O . GLY A 1 189 ? -2.248 2.557 -8.093 1.00 96.75 189 GLY A O 1
ATOM 1464 N N . GLY A 1 190 ? -4.047 2.627 -6.750 1.00 96.31 190 GLY A N 1
ATOM 1465 C CA . GLY A 1 190 ? -3.580 3.705 -5.892 1.00 96.31 190 GLY A CA 1
ATOM 1466 C C . GLY A 1 190 ? -4.518 3.906 -4.710 1.00 96.31 190 GLY A C 1
ATOM 1467 O O . GLY A 1 190 ? -5.632 3.370 -4.688 1.00 96.31 190 GLY A O 1
ATOM 1468 N N . SER A 1 191 ? -4.068 4.670 -3.724 1.00 95.31 191 SER A N 1
ATOM 1469 C CA . SER A 1 191 ? -4.873 5.068 -2.572 1.00 95.31 191 SER A CA 1
ATOM 1470 C C . SER A 1 191 ? -4.727 6.561 -2.322 1.00 95.31 191 SER A C 1
ATOM 1472 O O . SER A 1 191 ? -3.621 7.089 -2.326 1.00 95.31 191 SER A O 1
ATOM 1474 N N . GLY A 1 192 ? -5.857 7.220 -2.068 1.00 93.62 192 GLY A N 1
ATOM 1475 C CA . GLY A 1 192 ? -5.904 8.660 -1.839 1.00 93.62 192 GLY A CA 1
ATOM 1476 C C . GLY A 1 192 ? -5.867 9.499 -3.115 1.00 93.62 192 GLY A C 1
ATOM 1477 O O . GLY A 1 192 ? -5.621 9.002 -4.216 1.00 93.62 192 GLY A O 1
ATOM 1478 N N . ASP A 1 193 ? -6.136 10.792 -2.958 1.00 93.31 193 ASP A N 1
ATOM 1479 C CA . ASP A 1 193 ? -5.984 11.779 -4.022 1.00 93.31 193 ASP A CA 1
ATOM 1480 C C . ASP A 1 193 ? -4.589 12.429 -3.992 1.00 93.31 193 ASP A C 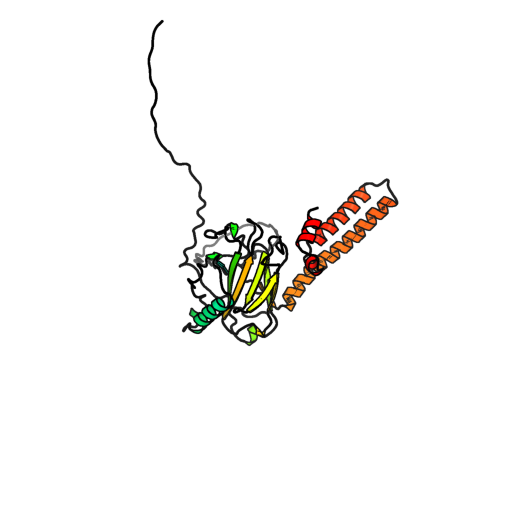1
ATOM 1482 O O . ASP A 1 193 ? -4.249 13.189 -3.084 1.00 93.31 193 ASP A O 1
ATOM 1486 N N . MET A 1 194 ? -3.803 12.189 -5.046 1.00 93.06 194 MET A N 1
ATOM 1487 C CA . MET A 1 194 ? -2.471 12.778 -5.241 1.00 93.06 194 MET A CA 1
ATOM 1488 C C . MET A 1 194 ? -2.491 14.311 -5.359 1.00 93.06 194 MET A C 1
ATOM 1490 O O . MET A 1 194 ? -1.448 14.950 -5.232 1.00 93.06 194 MET A O 1
ATOM 1494 N N . GLN A 1 195 ? -3.638 14.944 -5.605 1.00 92.44 195 GLN A N 1
ATOM 1495 C CA . GLN A 1 195 ? -3.752 16.405 -5.684 1.00 92.44 195 GLN A CA 1
ATOM 1496 C C . GLN A 1 195 ? -4.174 17.041 -4.358 1.00 92.44 195 GLN A C 1
ATOM 1498 O O . GLN A 1 195 ? -3.888 18.216 -4.132 1.00 92.44 195 GLN A O 1
ATOM 1503 N N . SER A 1 196 ? -4.748 16.261 -3.445 1.00 91.44 196 SER A N 1
ATOM 1504 C CA . SER A 1 196 ? -5.246 16.749 -2.162 1.00 91.44 196 SER A CA 1
ATOM 1505 C C . SER A 1 196 ? -4.132 17.301 -1.270 1.00 91.44 196 SER A C 1
ATOM 1507 O O . SER A 1 196 ? -3.013 16.781 -1.238 1.00 91.44 196 SER A O 1
ATOM 1509 N N . SER A 1 197 ? -4.439 18.372 -0.541 1.00 89.62 197 SER A N 1
ATOM 1510 C CA . SER A 1 197 ? -3.606 18.911 0.541 1.00 89.62 197 SER A CA 1
ATOM 1511 C C . SER A 1 197 ? -4.032 18.401 1.920 1.00 89.62 197 SER A C 1
ATOM 1513 O O . SER A 1 197 ? -3.489 18.856 2.920 1.00 89.62 197 SER A O 1
ATOM 1515 N N . LEU A 1 198 ? -5.053 17.544 1.984 1.00 92.38 198 LEU A N 1
ATOM 1516 C CA . LEU A 1 198 ? -5.569 16.919 3.200 1.00 92.38 198 LEU A CA 1
ATOM 1517 C C . LEU A 1 198 ? -5.064 15.479 3.285 1.00 92.38 198 LEU A C 1
ATOM 1519 O O . LEU A 1 198 ? -4.870 14.869 2.233 1.00 92.38 198 LEU A O 1
ATOM 1523 N N . PRO A 1 199 ? -4.935 14.901 4.491 1.00 92.00 199 PRO A N 1
ATOM 1524 C CA . PRO A 1 199 ? -4.498 13.521 4.623 1.00 92.00 199 PRO A CA 1
ATOM 1525 C C . PRO A 1 199 ? -5.526 12.571 3.996 1.00 92.00 199 PRO A C 1
ATOM 1527 O O . PRO A 1 199 ? -6.733 12.820 4.070 1.00 92.00 199 PRO A O 1
ATOM 1530 N N . GLN A 1 200 ? -5.055 11.499 3.368 1.00 93.75 200 GLN A N 1
ATOM 1531 C CA . GLN A 1 200 ? -5.846 10.654 2.478 1.00 93.75 200 GLN A CA 1
ATOM 1532 C C . GLN A 1 200 ? -5.889 9.183 2.883 1.00 93.75 200 GLN A C 1
ATOM 1534 O O . GLN A 1 200 ? -6.920 8.539 2.683 1.00 93.75 200 GLN A O 1
ATOM 1539 N N . ALA A 1 201 ? -4.777 8.612 3.347 1.00 93.25 201 ALA A N 1
ATOM 1540 C CA . ALA A 1 201 ? -4.647 7.172 3.537 1.00 93.25 201 ALA A CA 1
ATOM 1541 C C . ALA A 1 201 ? -3.435 6.726 4.397 1.00 93.25 201 ALA A C 1
ATOM 1543 O O . ALA A 1 201 ? -3.077 5.544 4.342 1.00 93.25 201 ALA A O 1
ATOM 1544 N N . TYR A 1 202 ? -2.833 7.603 5.206 1.00 92.44 202 TYR A N 1
ATOM 1545 C CA . TYR A 1 202 ? -1.596 7.346 5.966 1.00 92.44 202 TYR A CA 1
ATOM 1546 C C . TYR A 1 202 ? -1.625 6.165 6.955 1.00 92.44 202 TYR A C 1
ATOM 1548 O O . TYR A 1 202 ? -0.574 5.718 7.396 1.00 92.44 202 TYR A O 1
ATOM 1556 N N . ASP A 1 203 ? -2.794 5.637 7.340 1.00 92.62 203 ASP A N 1
ATOM 1557 C CA . ASP A 1 203 ? -2.920 4.451 8.212 1.00 92.62 203 ASP A CA 1
ATOM 1558 C C . ASP A 1 203 ? -3.656 3.269 7.557 1.00 92.62 203 ASP A C 1
ATOM 1560 O O . ASP A 1 203 ? -3.962 2.263 8.211 1.00 92.62 203 ASP A O 1
ATOM 1564 N N . LYS A 1 204 ? -3.936 3.375 6.255 1.00 94.44 204 LYS A N 1
ATOM 1565 C CA . LYS A 1 204 ? -4.545 2.298 5.476 1.00 94.44 204 LYS A CA 1
ATOM 1566 C C . LYS A 1 204 ? -3.472 1.298 5.022 1.00 94.44 204 LYS A C 1
ATOM 1568 O O . LYS A 1 204 ? -2.366 1.661 4.631 1.00 94.44 204 LYS A O 1
ATOM 1573 N N . VAL A 1 205 ? -3.805 0.018 5.022 1.00 95.19 205 VAL A N 1
ATOM 1574 C CA . VAL A 1 205 ? -2.942 -1.042 4.492 1.00 95.19 205 VAL A CA 1
ATOM 1575 C C . VAL A 1 205 ? -3.182 -1.218 2.986 1.00 95.19 205 VAL A C 1
ATOM 1577 O O . VAL A 1 205 ? -4.325 -1.177 2.524 1.00 95.19 205 VAL A O 1
ATOM 1580 N N . ARG A 1 206 ? -2.112 -1.380 2.201 1.00 95.56 206 ARG A N 1
ATOM 1581 C CA . ARG A 1 206 ? -2.129 -1.403 0.733 1.00 95.56 206 ARG A CA 1
ATOM 1582 C C . ARG A 1 206 ? -2.080 -2.818 0.175 1.00 95.56 206 ARG A C 1
ATOM 1584 O O . ARG A 1 206 ? -1.119 -3.553 0.392 1.00 95.56 206 ARG A O 1
ATOM 1591 N N . HIS A 1 207 ? -3.105 -3.144 -0.602 1.00 96.31 207 HIS A N 1
ATOM 1592 C CA . HIS A 1 207 ? -3.217 -4.358 -1.399 1.00 96.31 207 HIS A CA 1
ATOM 1593 C C . HIS A 1 207 ? -3.574 -3.963 -2.832 1.00 96.31 207 HIS A C 1
ATOM 1595 O O . HIS A 1 207 ? -4.578 -3.282 -3.051 1.00 96.31 207 HIS A O 1
ATOM 1601 N N . TYR A 1 208 ? -2.759 -4.385 -3.793 1.00 97.25 208 TYR A N 1
ATOM 1602 C CA . TYR A 1 208 ? -2.969 -4.128 -5.212 1.00 97.25 208 TYR A CA 1
ATOM 1603 C C . TYR A 1 208 ? -3.041 -5.442 -5.978 1.00 97.25 208 TYR A C 1
ATOM 1605 O O . TYR A 1 208 ? -2.068 -6.195 -6.045 1.00 97.25 208 TYR A O 1
ATOM 1613 N N . LEU A 1 209 ? -4.208 -5.708 -6.564 1.00 96.81 209 LEU A N 1
ATOM 1614 C CA . LEU A 1 209 ? -4.428 -6.881 -7.395 1.00 96.81 209 LEU A CA 1
ATOM 1615 C C . LEU A 1 209 ? -3.667 -6.730 -8.715 1.00 96.81 209 LEU A C 1
ATOM 1617 O O . LEU A 1 209 ? -3.804 -5.728 -9.414 1.00 96.81 209 LEU A O 1
ATOM 1621 N N . ILE A 1 210 ? -2.914 -7.761 -9.075 1.00 96.19 210 ILE A N 1
ATOM 1622 C CA . ILE A 1 210 ? -2.187 -7.872 -10.333 1.00 96.19 210 ILE A CA 1
ATOM 1623 C C . ILE A 1 210 ? -2.810 -9.018 -11.140 1.00 96.19 210 ILE A C 1
ATOM 1625 O O . ILE A 1 210 ? -2.575 -10.198 -10.845 1.00 96.19 210 ILE A O 1
ATOM 1629 N N . PRO A 1 211 ? -3.609 -8.703 -12.173 1.00 93.81 211 PRO A N 1
ATOM 1630 C CA . PRO A 1 211 ? -4.105 -9.696 -13.110 1.00 93.81 211 PRO A CA 1
ATOM 1631 C C . PRO A 1 211 ? -2.956 -10.430 -13.828 1.00 93.81 211 PRO A C 1
ATOM 1633 O O . PRO A 1 211 ? -1.998 -9.782 -14.260 1.00 93.81 211 PRO A O 1
ATOM 1636 N N . PRO A 1 212 ? -3.081 -11.748 -14.085 1.00 92.19 212 PRO A N 1
ATOM 1637 C CA . PRO A 1 212 ? -2.068 -12.539 -14.798 1.00 92.19 212 PRO A CA 1
ATOM 1638 C C . PRO A 1 212 ? -1.633 -11.940 -16.141 1.00 92.19 212 PRO A C 1
ATOM 1640 O O . PRO A 1 212 ? -0.479 -12.047 -16.542 1.00 92.19 212 PRO A O 1
ATOM 1643 N N . ALA A 1 213 ? -2.561 -11.283 -16.843 1.00 91.31 213 ALA A N 1
ATOM 1644 C CA . ALA A 1 213 ? -2.315 -10.681 -18.151 1.00 91.31 213 ALA A CA 1
ATOM 1645 C C . ALA A 1 213 ? -1.322 -9.504 -18.119 1.00 91.31 213 ALA A C 1
ATOM 1647 O O . ALA A 1 213 ? -0.733 -9.189 -19.150 1.00 91.31 213 ALA A O 1
ATOM 1648 N N . GLN A 1 214 ? -1.132 -8.859 -16.963 1.00 91.69 214 GLN A N 1
ATOM 1649 C CA . GLN A 1 214 ? -0.195 -7.741 -16.804 1.00 91.69 214 GLN A CA 1
ATOM 1650 C C . GLN A 1 214 ? 1.233 -8.204 -16.467 1.00 91.69 214 GLN A C 1
ATOM 1652 O O . GLN A 1 214 ? 2.180 -7.421 -16.577 1.00 91.69 214 GLN A O 1
ATOM 1657 N N . LEU A 1 215 ? 1.397 -9.478 -16.091 1.00 92.94 215 LEU A N 1
ATOM 1658 C CA . LEU A 1 215 ? 2.682 -10.077 -15.749 1.00 92.94 215 LEU A CA 1
ATOM 1659 C C . LEU A 1 215 ? 3.362 -10.678 -16.979 1.00 92.94 215 LEU A C 1
ATOM 1661 O O . LEU A 1 215 ? 2.776 -11.433 -17.766 1.00 92.94 215 LEU A O 1
ATOM 1665 N N . ARG A 1 216 ? 4.650 -10.367 -17.117 1.00 90.44 216 ARG A N 1
ATOM 1666 C CA . ARG A 1 216 ? 5.520 -10.890 -18.172 1.00 90.44 216 ARG A CA 1
ATOM 1667 C C . ARG A 1 216 ? 6.321 -12.067 -17.631 1.00 90.44 216 ARG A C 1
ATOM 1669 O O . ARG A 1 216 ? 6.748 -12.052 -16.480 1.00 90.44 216 ARG A O 1
ATOM 1676 N N . ALA A 1 217 ? 6.579 -13.059 -18.481 1.00 88.06 217 ALA A N 1
ATOM 1677 C CA . ALA A 1 217 ? 7.699 -13.961 -18.238 1.00 88.06 217 ALA A CA 1
ATOM 1678 C C . ALA A 1 217 ? 9.003 -13.161 -18.386 1.00 88.06 217 ALA A C 1
ATOM 1680 O O . ALA A 1 217 ? 9.133 -12.373 -19.324 1.00 88.06 217 ALA A O 1
ATOM 1681 N N . GLY A 1 218 ? 9.943 -13.365 -17.473 1.00 86.62 218 GLY A N 1
ATOM 1682 C CA . GLY A 1 218 ? 11.175 -12.599 -17.369 1.00 86.62 218 GLY A CA 1
ATOM 1683 C C . GLY A 1 218 ? 11.038 -11.362 -16.464 1.00 86.62 218 GLY A C 1
ATOM 1684 O O . GLY A 1 218 ? 10.304 -11.411 -15.469 1.00 86.62 218 GLY A O 1
ATOM 1685 N N . PRO A 1 219 ? 11.754 -10.265 -16.767 1.00 88.69 219 PRO A N 1
ATOM 1686 C CA . PRO A 1 219 ? 11.820 -9.088 -15.910 1.00 88.69 219 PRO A CA 1
ATOM 1687 C C . PRO A 1 219 ? 10.518 -8.278 -15.943 1.00 88.69 219 PRO A C 1
ATOM 1689 O O . PRO A 1 219 ? 9.894 -8.083 -16.988 1.00 88.69 219 PRO A O 1
ATOM 1692 N N . ASN A 1 220 ? 10.126 -7.782 -14.776 1.00 92.12 220 ASN A N 1
ATOM 1693 C CA . ASN A 1 220 ? 9.030 -6.849 -14.565 1.00 92.12 220 ASN A CA 1
ATOM 1694 C C . ASN A 1 220 ? 9.492 -5.765 -13.585 1.00 92.12 220 ASN A C 1
ATOM 1696 O O . ASN A 1 220 ? 10.310 -6.020 -12.700 1.00 92.12 220 ASN A O 1
ATOM 1700 N N . ILE A 1 221 ? 8.938 -4.565 -13.727 1.00 93.44 221 ILE A N 1
ATOM 1701 C CA . ILE A 1 221 ? 9.291 -3.416 -12.893 1.00 93.44 221 ILE A CA 1
ATOM 1702 C C . ILE A 1 221 ? 8.051 -2.855 -12.211 1.00 93.44 221 ILE A C 1
ATOM 1704 O O . ILE A 1 221 ? 7.029 -2.614 -12.859 1.00 93.44 221 ILE A O 1
ATOM 1708 N N . ILE A 1 222 ? 8.148 -2.668 -10.899 1.00 95.81 222 ILE A N 1
ATOM 1709 C CA . ILE A 1 222 ? 7.145 -2.002 -10.075 1.00 95.81 222 ILE A CA 1
ATOM 1710 C C . ILE A 1 222 ? 7.663 -0.600 -9.774 1.00 95.81 222 ILE A C 1
ATOM 1712 O O . ILE A 1 222 ? 8.788 -0.447 -9.293 1.00 95.81 222 ILE A O 1
ATOM 1716 N N . LEU A 1 223 ? 6.833 0.404 -10.036 1.00 96.94 223 LEU A N 1
ATOM 1717 C CA . LEU A 1 223 ? 7.048 1.782 -9.610 1.00 96.94 223 LEU A CA 1
ATOM 1718 C C . LEU A 1 223 ? 5.937 2.184 -8.647 1.00 96.94 223 LEU A C 1
ATOM 1720 O O . LEU A 1 223 ? 4.768 1.903 -8.911 1.00 96.94 223 LEU A O 1
ATOM 1724 N N . VAL A 1 224 ? 6.291 2.858 -7.559 1.00 97.44 224 VAL A N 1
ATOM 1725 C CA . VAL A 1 224 ? 5.327 3.401 -6.596 1.00 97.44 224 VAL A CA 1
ATOM 1726 C C . VAL A 1 224 ? 5.580 4.891 -6.470 1.00 97.44 224 VAL A C 1
ATOM 1728 O O . VAL A 1 224 ? 6.595 5.300 -5.920 1.00 97.44 224 VAL A O 1
ATOM 1731 N N . GLU A 1 225 ? 4.671 5.696 -6.995 1.00 96.75 225 GLU A N 1
ATOM 1732 C CA . GLU A 1 225 ? 4.635 7.134 -6.756 1.00 96.75 225 GLU A CA 1
ATOM 1733 C C . GLU A 1 225 ? 4.004 7.365 -5.386 1.00 96.75 225 GLU A C 1
ATOM 1735 O O . GLU A 1 225 ? 2.903 6.877 -5.140 1.00 96.75 225 GLU A O 1
ATOM 1740 N N . VAL A 1 226 ? 4.675 8.098 -4.505 1.00 95.75 226 VAL A N 1
ATOM 1741 C CA . VAL A 1 226 ? 4.181 8.419 -3.165 1.00 95.75 226 VAL A CA 1
ATOM 1742 C C . VAL A 1 226 ? 4.178 9.923 -2.985 1.00 95.75 226 VAL A C 1
ATOM 1744 O O . VAL A 1 226 ? 5.178 10.595 -3.237 1.00 95.75 226 VAL A O 1
ATOM 1747 N N . LYS A 1 227 ? 3.053 10.455 -2.518 1.00 94.38 227 LYS A N 1
ATOM 1748 C CA . LYS A 1 227 ? 2.940 11.822 -2.025 1.00 94.38 227 LYS A CA 1
ATOM 1749 C C . LYS A 1 227 ? 2.783 11.782 -0.514 1.00 94.38 227 LYS A C 1
ATOM 1751 O O . LYS A 1 227 ? 1.791 11.253 -0.013 1.00 94.38 227 LYS A O 1
ATOM 1756 N N . ARG A 1 228 ? 3.742 12.367 0.196 1.00 92.06 228 ARG A N 1
ATOM 1757 C CA . ARG A 1 228 ? 3.702 12.448 1.658 1.00 92.06 228 ARG A CA 1
ATOM 1758 C C . ARG A 1 228 ? 2.738 13.519 2.134 1.00 92.06 228 ARG A C 1
ATOM 1760 O O . ARG A 1 228 ? 2.588 14.558 1.484 1.00 92.06 228 ARG A O 1
ATOM 1767 N N . TYR A 1 229 ? 2.171 13.293 3.310 1.00 90.31 229 TYR A N 1
ATOM 1768 C CA . TYR A 1 229 ? 1.464 14.325 4.057 1.00 90.31 229 TYR A CA 1
ATOM 1769 C C . TYR A 1 229 ? 2.290 14.771 5.266 1.00 90.31 229 TYR A C 1
ATOM 1771 O O . TYR A 1 229 ? 2.465 15.973 5.486 1.00 90.31 229 TYR A O 1
ATOM 1779 N N . PHE A 1 230 ? 2.867 13.826 6.010 1.00 86.12 230 PHE A N 1
ATOM 1780 C CA . PHE A 1 230 ? 3.691 14.134 7.171 1.00 86.12 230 PHE A CA 1
ATOM 1781 C C . PHE A 1 230 ? 5.161 14.377 6.793 1.00 86.12 230 PHE A C 1
ATOM 1783 O O . PHE A 1 230 ? 5.640 14.056 5.701 1.00 86.12 230 PHE A O 1
ATOM 1790 N N . ALA A 1 231 ? 5.882 15.060 7.685 1.00 83.12 231 ALA A N 1
ATOM 1791 C CA . ALA A 1 231 ? 7.325 15.284 7.552 1.00 83.12 231 ALA A CA 1
ATOM 1792 C C . ALA A 1 231 ? 8.157 14.134 8.147 1.00 83.12 231 ALA A C 1
ATOM 1794 O O . ALA A 1 231 ? 9.311 13.961 7.766 1.00 83.12 231 ALA A O 1
ATOM 1795 N N . THR A 1 232 ? 7.558 13.373 9.061 1.00 80.75 232 THR A N 1
ATOM 1796 C CA . THR A 1 232 ? 8.116 12.210 9.764 1.00 80.75 232 THR A CA 1
ATOM 1797 C C . THR A 1 232 ? 7.246 10.992 9.472 1.00 80.75 232 THR A C 1
ATOM 1799 O O . THR A 1 232 ? 6.074 11.175 9.149 1.00 80.75 232 THR A O 1
ATOM 1802 N N . GLU A 1 233 ? 7.778 9.777 9.623 1.00 81.06 233 GLU A N 1
ATOM 1803 C CA . GLU A 1 233 ? 7.061 8.524 9.326 1.00 81.06 233 GLU A CA 1
ATOM 1804 C C . GLU A 1 233 ? 6.582 8.450 7.867 1.00 81.06 233 GLU A C 1
ATOM 1806 O O . GLU A 1 233 ? 5.440 8.099 7.580 1.00 81.06 233 GLU A O 1
ATOM 1811 N N . THR A 1 234 ? 7.455 8.811 6.925 1.00 85.94 234 THR A N 1
ATOM 1812 C CA . THR A 1 234 ? 7.093 8.905 5.506 1.00 85.94 234 THR A CA 1
ATOM 1813 C C . THR A 1 234 ? 7.611 7.725 4.688 1.00 85.94 234 THR A C 1
ATOM 1815 O O . THR A 1 234 ? 8.607 7.084 5.033 1.00 85.94 234 THR A O 1
ATOM 1818 N N . GLY A 1 235 ? 6.934 7.440 3.573 1.00 90.00 235 GLY A N 1
ATOM 1819 C CA . GLY A 1 235 ? 7.276 6.343 2.675 1.00 90.00 235 GLY A CA 1
ATOM 1820 C C . GLY A 1 235 ? 6.545 5.054 3.014 1.00 90.00 235 GLY A C 1
ATOM 1821 O O . GLY A 1 235 ? 5.470 5.080 3.604 1.00 90.00 235 GLY A O 1
ATOM 1822 N N . ILE A 1 236 ? 7.106 3.915 2.613 1.00 91.62 236 ILE A N 1
ATOM 1823 C CA . ILE A 1 236 ? 6.612 2.597 3.023 1.00 91.62 236 ILE A CA 1
ATOM 1824 C C . ILE A 1 236 ? 7.253 2.269 4.377 1.00 91.62 236 ILE A C 1
ATOM 1826 O O . ILE A 1 236 ? 8.294 1.617 4.448 1.00 91.62 236 ILE A O 1
ATOM 1830 N N . PHE A 1 237 ? 6.670 2.784 5.457 1.00 86.88 237 PHE A N 1
ATOM 1831 C CA . PHE A 1 237 ? 7.321 2.808 6.772 1.00 86.88 237 PHE A CA 1
ATOM 1832 C C . PHE A 1 237 ? 6.853 1.694 7.718 1.00 86.88 237 PHE A C 1
ATOM 1834 O O . PHE A 1 237 ? 7.500 1.436 8.733 1.00 86.88 237 PHE A O 1
ATOM 1841 N N . LYS A 1 238 ? 5.740 1.012 7.416 1.00 88.06 238 LYS A N 1
ATOM 1842 C CA . LYS A 1 238 ? 5.163 -0.003 8.308 1.00 88.06 238 LYS A CA 1
ATOM 1843 C C . LYS A 1 238 ? 4.503 -1.145 7.549 1.00 88.06 238 LYS A C 1
ATOM 1845 O O . LYS A 1 238 ? 3.816 -0.928 6.562 1.00 88.06 238 LYS A O 1
ATOM 1850 N N . GLY A 1 239 ? 4.612 -2.351 8.100 1.00 85.50 239 GLY A N 1
ATOM 1851 C CA . GLY A 1 239 ? 4.071 -3.571 7.503 1.00 85.50 239 GLY A CA 1
ATOM 1852 C C . GLY A 1 239 ? 5.075 -4.232 6.566 1.00 85.50 239 GLY A C 1
ATOM 1853 O O . GLY A 1 239 ? 5.975 -3.582 6.036 1.00 85.50 239 GLY A O 1
ATOM 1854 N N . ASP A 1 240 ? 4.935 -5.544 6.401 1.00 85.62 240 ASP A N 1
ATOM 1855 C CA . ASP A 1 240 ? 5.751 -6.281 5.441 1.00 85.62 240 ASP A CA 1
ATOM 1856 C C . ASP A 1 240 ? 5.469 -5.781 4.016 1.00 85.62 240 ASP A C 1
ATOM 1858 O O . ASP A 1 240 ? 4.427 -5.199 3.721 1.00 85.62 240 ASP A O 1
ATOM 1862 N N . VAL A 1 241 ? 6.392 -6.047 3.100 1.00 91.25 241 VAL A N 1
ATOM 1863 C CA . VAL A 1 241 ? 6.142 -5.873 1.669 1.00 91.25 241 VAL A CA 1
ATOM 1864 C C . VAL A 1 241 ? 6.292 -7.225 1.019 1.00 91.25 241 VAL A C 1
ATOM 1866 O O . VAL A 1 241 ? 7.288 -7.909 1.249 1.00 91.25 241 VAL A O 1
ATOM 1869 N N . ALA A 1 242 ? 5.296 -7.644 0.249 1.00 92.56 242 ALA A N 1
ATOM 1870 C CA . ALA A 1 242 ? 5.253 -8.984 -0.312 1.00 92.56 242 ALA A CA 1
ATOM 1871 C C . ALA A 1 242 ? 4.460 -9.031 -1.617 1.00 92.56 242 ALA A C 1
ATOM 1873 O O . ALA A 1 242 ? 3.547 -8.240 -1.839 1.00 92.56 242 ALA A O 1
ATOM 1874 N N . ILE A 1 243 ? 4.788 -10.003 -2.459 1.00 92.88 243 ILE A N 1
ATOM 1875 C CA . ILE A 1 243 ? 3.991 -10.388 -3.618 1.00 92.88 243 ILE A CA 1
ATOM 1876 C C . ILE A 1 243 ? 3.645 -11.862 -3.502 1.00 92.88 243 ILE A C 1
ATOM 1878 O O . ILE A 1 243 ? 4.491 -12.694 -3.186 1.00 92.88 243 ILE A O 1
ATOM 1882 N N . GLY A 1 244 ? 2.393 -12.201 -3.744 1.00 92.62 244 GLY A N 1
ATOM 1883 C CA . GLY A 1 244 ? 1.934 -13.568 -3.579 1.00 92.62 244 GLY A CA 1
ATOM 1884 C C . GLY A 1 244 ? 0.592 -13.804 -4.241 1.00 92.62 244 GLY A C 1
ATOM 1885 O O . GLY A 1 244 ? 0.060 -12.908 -4.894 1.00 92.62 244 GLY A O 1
ATOM 1886 N N . PRO A 1 245 ? 0.036 -15.005 -4.084 1.00 93.50 245 PRO A N 1
ATOM 1887 C CA . PRO A 1 245 ? -1.302 -15.326 -4.559 1.00 93.50 245 PRO A CA 1
ATOM 1888 C C . PRO A 1 245 ? -2.352 -14.389 -3.972 1.00 93.50 245 PRO A C 1
ATOM 1890 O O . PRO A 1 245 ? -2.393 -14.185 -2.758 1.00 93.50 245 PRO A O 1
ATOM 1893 N N . ALA A 1 246 ? -3.214 -13.840 -4.827 1.00 95.19 246 ALA A N 1
ATOM 1894 C CA . ALA A 1 246 ? -4.207 -12.872 -4.381 1.00 95.19 246 ALA A CA 1
ATOM 1895 C C . ALA A 1 246 ? -5.190 -13.467 -3.367 1.00 95.19 246 ALA A C 1
ATOM 1897 O O . ALA A 1 246 ? -5.426 -12.858 -2.326 1.00 95.19 246 ALA A O 1
ATOM 1898 N N . ASP A 1 247 ? -5.706 -14.663 -3.647 1.00 94.56 247 ASP A N 1
ATOM 1899 C CA . ASP A 1 247 ? -6.723 -15.308 -2.815 1.00 94.56 247 ASP A CA 1
ATOM 1900 C C . ASP A 1 247 ? -6.202 -15.573 -1.398 1.00 94.56 247 ASP A C 1
ATOM 1902 O O . ASP A 1 247 ? -6.865 -15.225 -0.424 1.00 94.56 247 ASP A O 1
ATOM 1906 N N . ASP A 1 248 ? -4.978 -16.099 -1.282 1.00 93.12 248 ASP A N 1
ATOM 1907 C CA . ASP A 1 248 ? -4.363 -16.443 0.003 1.00 93.12 248 ASP A CA 1
ATOM 1908 C C . ASP A 1 248 ? -4.097 -15.178 0.843 1.00 93.12 248 ASP A C 1
ATOM 1910 O O . ASP A 1 248 ? -4.448 -15.111 2.023 1.00 93.12 248 ASP A O 1
ATOM 1914 N N . MET A 1 249 ? -3.533 -14.132 0.226 1.00 93.88 249 MET A N 1
ATOM 1915 C CA . MET A 1 249 ? -3.193 -12.883 0.920 1.00 93.88 249 MET A CA 1
ATOM 1916 C C . MET A 1 249 ? -4.426 -12.071 1.330 1.00 93.88 249 MET A C 1
ATOM 1918 O O . MET A 1 249 ? -4.452 -11.491 2.415 1.00 93.88 249 MET A O 1
ATOM 1922 N N . LEU A 1 250 ? -5.444 -12.002 0.469 1.00 94.06 250 LEU A N 1
ATOM 1923 C CA . LEU A 1 250 ? -6.680 -11.285 0.780 1.00 94.06 250 LEU A CA 1
ATOM 1924 C C . LEU A 1 250 ? -7.524 -12.054 1.800 1.00 94.06 250 LEU A C 1
ATOM 1926 O O . LEU A 1 250 ? -8.113 -11.430 2.682 1.00 94.06 250 LEU A O 1
ATOM 1930 N N . ALA A 1 251 ? -7.553 -13.390 1.738 1.00 94.31 251 ALA A N 1
ATOM 1931 C CA . ALA A 1 251 ? -8.218 -14.208 2.748 1.00 94.31 251 ALA A CA 1
ATOM 1932 C C . ALA A 1 251 ? -7.583 -14.027 4.133 1.00 94.31 251 ALA A C 1
ATOM 1934 O O . ALA A 1 251 ? -8.315 -13.899 5.114 1.00 94.31 251 ALA A O 1
ATOM 1935 N N . GLU A 1 252 ? -6.250 -13.964 4.220 1.00 92.94 252 GLU A N 1
ATOM 1936 C CA . GLU A 1 252 ? -5.536 -13.643 5.462 1.00 92.94 252 GLU A CA 1
ATOM 1937 C C . GLU A 1 252 ? -5.949 -12.272 6.005 1.00 92.94 252 GLU A C 1
ATOM 1939 O O . GLU A 1 252 ? -6.438 -12.169 7.130 1.00 92.94 252 GLU A O 1
ATOM 1944 N N . TYR A 1 253 ? -5.852 -11.239 5.164 1.00 93.25 253 TYR A N 1
ATOM 1945 C CA . TYR A 1 253 ? -6.231 -9.874 5.518 1.00 93.25 253 TYR A CA 1
ATOM 1946 C C . TYR A 1 253 ? -7.679 -9.787 6.023 1.00 93.25 253 TYR A C 1
ATOM 1948 O O . TYR A 1 253 ? -7.957 -9.164 7.052 1.00 93.25 253 TYR A O 1
ATOM 1956 N N . HIS A 1 254 ? -8.627 -10.423 5.332 1.00 94.00 254 HIS A N 1
ATOM 1957 C CA . HIS A 1 254 ? -10.023 -10.435 5.763 1.00 94.00 254 HIS A CA 1
ATOM 1958 C C . HIS A 1 254 ? -10.218 -11.226 7.056 1.00 94.00 254 HIS A C 1
ATOM 1960 O O . HIS A 1 254 ? -10.961 -10.775 7.929 1.00 94.00 254 HIS A O 1
ATOM 1966 N N . ARG A 1 255 ? -9.533 -12.362 7.221 1.00 94.00 255 ARG A N 1
ATOM 1967 C CA . ARG A 1 255 ? -9.621 -13.184 8.431 1.00 94.00 255 ARG A CA 1
ATOM 1968 C C . ARG A 1 255 ? -9.153 -12.416 9.661 1.00 94.00 255 ARG A C 1
ATOM 1970 O O . ARG A 1 255 ? -9.887 -12.390 10.645 1.00 94.00 255 ARG A O 1
ATOM 1977 N N . GLU A 1 256 ? -7.997 -11.759 9.603 1.00 91.06 256 GLU A N 1
ATOM 1978 C CA . GLU A 1 256 ? -7.484 -10.943 10.712 1.00 91.06 256 GLU A CA 1
ATOM 1979 C C . GLU A 1 256 ? -8.495 -9.860 11.115 1.00 91.06 256 GLU A C 1
ATOM 1981 O O . GLU A 1 256 ? -8.909 -9.768 12.275 1.00 91.06 256 GLU A O 1
ATOM 1986 N N . ASN A 1 257 ? -8.979 -9.082 10.142 1.00 93.00 257 ASN A N 1
ATOM 1987 C CA . ASN A 1 257 ? -9.927 -8.005 10.416 1.00 93.00 257 ASN A CA 1
ATOM 1988 C C . ASN A 1 257 ? -11.286 -8.521 10.930 1.00 93.00 257 ASN A C 1
ATOM 1990 O O . ASN A 1 257 ? -11.889 -7.884 11.799 1.00 93.00 257 ASN A O 1
ATOM 1994 N N . TYR A 1 258 ? -11.772 -9.670 10.450 1.00 94.81 258 TYR A N 1
ATOM 1995 C CA . TYR A 1 258 ? -13.018 -10.271 10.935 1.00 94.81 258 TYR A CA 1
ATOM 1996 C C . TYR A 1 258 ? -12.884 -10.894 12.322 1.00 94.81 258 TYR A C 1
ATOM 1998 O O . TYR A 1 258 ? -13.819 -10.783 13.112 1.00 94.81 258 TYR A O 1
ATOM 2006 N N . VAL A 1 259 ? -11.735 -11.477 12.667 1.00 94.38 259 VAL A N 1
ATOM 2007 C CA . VAL A 1 259 ? -11.471 -11.960 14.031 1.00 94.38 259 VAL A CA 1
ATOM 2008 C C . VAL A 1 259 ? -11.506 -10.793 15.020 1.00 94.38 259 VAL A C 1
ATOM 2010 O O . VAL A 1 259 ? -12.183 -10.877 16.046 1.00 94.38 259 VAL A O 1
ATOM 2013 N N . HIS A 1 260 ? -10.880 -9.659 14.691 1.00 92.44 260 HIS A N 1
ATOM 2014 C CA . HIS A 1 260 ? -10.967 -8.451 15.521 1.00 92.44 260 HIS A CA 1
ATOM 2015 C C . HIS A 1 260 ? -12.404 -7.922 15.658 1.00 92.44 260 HIS A C 1
ATOM 2017 O O . HIS A 1 260 ? -12.807 -7.478 16.739 1.00 92.44 260 HIS A O 1
ATOM 2023 N N . LEU A 1 261 ? -13.204 -7.994 14.591 1.00 94.12 261 LEU A N 1
ATOM 2024 C CA . LEU A 1 261 ? -14.610 -7.594 14.631 1.00 94.12 261 LEU A CA 1
ATOM 2025 C C . LEU A 1 261 ? -15.451 -8.551 15.489 1.00 94.12 261 LEU A C 1
ATOM 2027 O O . LEU A 1 261 ? -16.278 -8.101 16.278 1.00 94.12 261 LEU A O 1
ATOM 2031 N N . PHE A 1 262 ? -15.204 -9.856 15.389 1.00 96.12 262 PHE A N 1
ATOM 2032 C CA . PHE A 1 262 ? -15.863 -10.866 16.211 1.00 96.12 262 PHE A CA 1
ATOM 2033 C C . PHE A 1 262 ? -15.616 -10.620 17.704 1.00 96.12 262 PHE A C 1
ATOM 2035 O O . PHE A 1 262 ? -16.572 -10.537 18.477 1.00 96.12 262 PHE A O 1
ATOM 2042 N N . PHE A 1 263 ? -14.359 -10.405 18.108 1.00 95.25 263 PHE A N 1
ATOM 2043 C CA . PHE A 1 263 ? -14.048 -10.030 19.490 1.00 95.25 263 PHE A CA 1
ATOM 2044 C C . PHE A 1 263 ? -14.750 -8.730 19.892 1.00 95.25 263 PHE A C 1
ATOM 2046 O O . PHE A 1 263 ? -15.306 -8.648 20.986 1.00 95.25 263 PHE A O 1
ATOM 2053 N N . SER A 1 264 ? -14.803 -7.742 18.996 1.00 95.31 264 SER A N 1
ATOM 2054 C CA . SER A 1 264 ? -15.509 -6.481 19.247 1.00 95.31 264 SER A CA 1
ATOM 2055 C C . SER A 1 264 ? -17.008 -6.690 19.514 1.00 95.31 264 SER A C 1
ATOM 2057 O O . SER A 1 264 ? -17.554 -6.049 20.408 1.00 95.31 264 SER A O 1
ATOM 2059 N N . ILE A 1 265 ? -17.673 -7.629 18.829 1.00 96.56 265 ILE A N 1
ATOM 2060 C CA . ILE A 1 265 ? -19.086 -7.983 19.080 1.00 96.56 265 ILE A CA 1
ATOM 2061 C C . ILE A 1 265 ? -19.269 -8.622 20.467 1.00 96.56 265 ILE A C 1
ATOM 2063 O O . ILE A 1 265 ? -20.231 -8.309 21.178 1.00 96.56 265 ILE A O 1
ATOM 2067 N N . VAL A 1 266 ? -18.340 -9.489 20.882 1.00 97.19 266 VAL A N 1
ATOM 2068 C CA . VAL A 1 266 ? -18.349 -10.096 22.223 1.00 97.19 266 VAL A CA 1
ATOM 2069 C C . VAL A 1 266 ? -18.196 -9.017 23.298 1.00 97.19 266 VAL A C 1
ATOM 2071 O O . VAL A 1 266 ? -19.034 -8.930 24.198 1.00 97.19 266 VAL A O 1
ATOM 2074 N N . TYR A 1 267 ? -17.192 -8.142 23.175 1.00 96.56 267 TYR A N 1
ATOM 2075 C CA . TYR A 1 267 ? -16.981 -7.032 24.111 1.00 96.56 267 TYR A CA 1
ATOM 2076 C C . TYR A 1 267 ? -18.144 -6.039 24.121 1.00 96.56 267 TYR A C 1
ATOM 2078 O O . TYR A 1 267 ? -18.500 -5.534 25.184 1.00 96.56 267 TYR A O 1
ATOM 2086 N N . PHE A 1 268 ? -18.775 -5.791 22.973 1.00 98.06 268 PHE A N 1
ATOM 2087 C CA . PHE A 1 268 ? -19.960 -4.944 22.887 1.00 98.06 268 PHE A CA 1
ATOM 2088 C C . PHE A 1 268 ? -21.123 -5.541 23.683 1.00 98.06 268 PHE A C 1
ATOM 2090 O O . PHE A 1 268 ? -21.715 -4.863 24.520 1.00 98.06 268 PHE A O 1
ATOM 2097 N N . THR A 1 269 ? -21.398 -6.833 23.491 1.00 97.81 269 THR A N 1
ATOM 2098 C CA . THR A 1 269 ? -22.470 -7.547 24.201 1.00 97.81 269 THR A CA 1
ATOM 2099 C C . THR A 1 269 ? -22.235 -7.542 25.711 1.00 97.81 269 THR A C 1
ATOM 2101 O O . THR A 1 269 ? -23.142 -7.229 26.484 1.00 97.81 269 THR A O 1
ATOM 2104 N N . VAL A 1 270 ? -21.001 -7.828 26.135 1.00 97.31 270 VAL A N 1
ATOM 2105 C CA . VAL A 1 270 ? -20.591 -7.781 27.544 1.00 97.31 270 VAL A CA 1
ATOM 2106 C C . VAL A 1 270 ? -20.725 -6.359 28.102 1.00 97.31 270 VAL A C 1
ATOM 2108 O O . VAL A 1 270 ? -21.345 -6.168 29.147 1.00 97.31 270 VAL A O 1
ATOM 2111 N N . GLY A 1 271 ? -20.228 -5.344 27.393 1.00 97.62 271 GLY A N 1
ATOM 2112 C CA . GLY A 1 271 ? -20.331 -3.943 27.802 1.00 97.62 271 GLY A CA 1
ATOM 2113 C C . GLY A 1 271 ? -21.781 -3.490 27.984 1.00 97.62 271 GLY A C 1
ATOM 2114 O O . GLY A 1 271 ? -22.136 -2.940 29.029 1.00 97.62 271 GLY A O 1
ATOM 2115 N N . CYS A 1 272 ? -22.651 -3.798 27.017 1.00 97.38 272 CYS A N 1
ATOM 2116 C CA . CYS A 1 272 ? -24.086 -3.530 27.104 1.00 97.38 272 CYS A CA 1
ATOM 2117 C C . CYS A 1 272 ? -24.748 -4.263 28.277 1.00 97.38 272 CYS A C 1
ATOM 2119 O O . CYS A 1 272 ? -25.572 -3.669 28.975 1.00 97.38 272 CYS A O 1
ATOM 2121 N N . TYR A 1 273 ? -24.378 -5.520 28.533 1.00 97.31 273 TYR A N 1
ATOM 2122 C CA . TYR A 1 273 ? -24.892 -6.286 29.668 1.00 97.31 273 TYR A CA 1
ATOM 2123 C C . TYR A 1 273 ? -24.540 -5.634 31.013 1.00 97.31 273 TYR A C 1
ATOM 2125 O O . TYR A 1 273 ? -25.415 -5.466 31.864 1.00 97.31 273 TYR A O 1
ATOM 2133 N N . PHE A 1 274 ? -23.293 -5.195 31.200 1.00 96.12 274 PHE A N 1
ATOM 2134 C CA . PHE A 1 274 ? -22.878 -4.520 32.433 1.00 96.12 274 PHE A CA 1
ATOM 2135 C C . PHE A 1 274 ? -23.532 -3.143 32.608 1.00 96.12 274 PHE A C 1
ATOM 2137 O O . PHE A 1 274 ? -23.937 -2.793 33.720 1.00 96.12 274 PHE A O 1
ATOM 2144 N N . LEU A 1 275 ? -23.743 -2.391 31.523 1.00 95.50 275 LEU A N 1
ATOM 2145 C CA . LEU A 1 275 ? -24.529 -1.154 31.583 1.00 95.50 275 LEU A CA 1
ATOM 2146 C C . LEU A 1 275 ? -25.991 -1.424 31.947 1.00 95.50 275 LEU A C 1
ATOM 2148 O O . LEU A 1 275 ? -26.552 -0.729 32.793 1.00 95.50 275 LEU A O 1
ATOM 2152 N N . PHE A 1 276 ? -26.600 -2.459 31.367 1.00 96.31 276 PHE A N 1
ATOM 2153 C CA . PHE A 1 276 ? -27.950 -2.889 31.724 1.00 96.31 276 PHE A CA 1
ATOM 2154 C C . PHE A 1 276 ? -28.048 -3.274 33.209 1.00 96.31 276 PHE A C 1
ATOM 2156 O O . PHE A 1 276 ? -28.969 -2.834 33.906 1.00 96.31 276 PHE A O 1
ATOM 2163 N N . LEU A 1 277 ? -27.070 -4.028 33.729 1.00 93.88 277 LEU A N 1
ATOM 2164 C CA . LEU A 1 277 ? -26.987 -4.345 35.155 1.00 93.88 277 LEU A CA 1
ATOM 2165 C C . LEU A 1 277 ? -26.883 -3.087 36.014 1.00 93.88 277 LEU A C 1
ATOM 2167 O O . LEU A 1 277 ? -27.581 -2.999 37.022 1.00 93.88 277 LEU A O 1
ATOM 2171 N N . PHE A 1 278 ? -26.083 -2.101 35.607 1.00 94.38 278 PHE A N 1
ATOM 2172 C CA . PHE A 1 278 ? -25.975 -0.832 36.319 1.00 94.38 278 PHE A CA 1
ATOM 2173 C C . PHE A 1 278 ? -27.298 -0.054 36.340 1.00 94.38 278 PHE A C 1
ATOM 2175 O O . PHE A 1 278 ? -27.691 0.458 37.390 1.00 94.38 278 PHE A O 1
ATOM 2182 N N . PHE A 1 279 ? -28.027 0.009 35.220 1.00 93.19 279 PHE A N 1
ATOM 2183 C CA . PHE A 1 279 ? -29.348 0.646 35.188 1.00 93.19 279 PHE A CA 1
ATOM 2184 C C . PHE A 1 279 ? -30.340 -0.040 36.129 1.00 93.19 279 PHE A C 1
ATOM 2186 O O . PHE A 1 279 ? -31.114 0.641 36.800 1.00 93.19 279 PHE A O 1
ATOM 2193 N N . ARG A 1 280 ? -30.275 -1.371 36.244 1.00 93.56 280 ARG A N 1
ATOM 2194 C CA . ARG A 1 280 ? -31.129 -2.137 37.162 1.00 93.56 280 ARG A CA 1
ATOM 2195 C C . ARG A 1 280 ? -30.667 -2.070 38.623 1.00 93.56 280 ARG A C 1
ATOM 2197 O O . ARG A 1 280 ? -31.491 -2.139 39.530 1.00 93.56 280 ARG A O 1
ATOM 2204 N N . ARG A 1 281 ? -29.360 -1.967 38.872 1.00 90.69 281 ARG A N 1
ATOM 2205 C CA . ARG A 1 281 ? -28.722 -1.998 40.199 1.00 90.69 281 ARG A CA 1
ATOM 2206 C C . ARG A 1 281 ? -27.714 -0.857 40.342 1.00 90.69 281 ARG A C 1
ATOM 2208 O O . ARG A 1 281 ? -26.509 -1.067 40.420 1.00 90.69 281 ARG A O 1
ATOM 2215 N N . ARG A 1 282 ? -28.225 0.370 40.473 1.00 85.56 282 ARG A N 1
ATOM 2216 C CA . ARG A 1 282 ? -27.433 1.620 40.537 1.00 85.56 282 ARG A CA 1
ATOM 2217 C C . ARG A 1 282 ? -26.462 1.730 41.727 1.00 85.56 282 ARG A C 1
ATOM 2219 O O . ARG A 1 282 ? -25.727 2.712 41.812 1.00 85.56 282 ARG A O 1
ATOM 2226 N N . LYS A 1 283 ? -26.474 0.766 42.656 1.00 88.19 283 LYS A N 1
ATOM 2227 C CA . LYS A 1 283 ? -25.607 0.733 43.843 1.00 88.19 283 LYS A CA 1
ATOM 2228 C C . LYS A 1 283 ? -24.191 0.229 43.526 1.00 88.19 283 LYS A C 1
ATOM 2230 O O . LYS A 1 283 ? -23.252 0.682 44.165 1.00 88.19 283 LYS A O 1
ATOM 2235 N N . GLU A 1 284 ? -24.050 -0.644 42.529 1.00 89.81 284 GLU A N 1
ATOM 2236 C CA . GLU A 1 284 ? -22.772 -1.221 42.084 1.00 89.81 284 GLU A CA 1
ATOM 2237 C C . GLU A 1 284 ? -22.199 -0.362 40.945 1.00 89.81 284 GLU A C 1
ATOM 2239 O O . GLU A 1 284 ? -22.492 -0.575 39.764 1.00 89.81 284 GLU A O 1
ATOM 2244 N N . ARG A 1 285 ? -21.445 0.686 41.300 1.00 91.31 285 ARG A N 1
ATOM 2245 C CA . ARG A 1 285 ? -20.867 1.635 40.326 1.00 91.31 285 ARG A CA 1
ATOM 2246 C C . ARG A 1 285 ? -19.768 1.000 39.474 1.00 91.31 285 ARG A C 1
ATOM 2248 O O . ARG A 1 285 ? -19.481 1.498 38.391 1.00 91.31 285 ARG A O 1
ATOM 2255 N N . GLU A 1 286 ? -19.192 -0.106 39.924 1.00 93.62 286 GLU A N 1
ATOM 2256 C CA . GLU A 1 286 ? -18.171 -0.887 39.225 1.00 93.62 286 GLU A CA 1
ATOM 2257 C C . GLU A 1 286 ? -18.682 -1.356 37.854 1.00 93.62 286 GLU A C 1
ATOM 2259 O O . GLU A 1 286 ? -17.972 -1.257 36.853 1.00 93.62 286 GLU A O 1
ATOM 2264 N N . ASN A 1 287 ? -19.958 -1.754 37.786 1.00 92.88 287 ASN A N 1
ATOM 2265 C CA . ASN A 1 287 ? -20.614 -2.183 36.549 1.00 92.88 287 ASN A CA 1
ATOM 2266 C C . ASN A 1 287 ? -20.700 -1.050 35.510 1.00 92.88 287 ASN A C 1
ATOM 2268 O O . ASN A 1 287 ? -20.576 -1.304 34.312 1.00 92.88 287 ASN A O 1
ATOM 2272 N N . LEU A 1 288 ? -20.877 0.204 35.952 1.00 94.81 288 LEU A N 1
ATOM 2273 C CA . LEU A 1 288 ? -20.877 1.363 35.054 1.00 94.81 288 LEU A CA 1
ATOM 2274 C C . LEU A 1 288 ? -19.501 1.550 34.418 1.00 94.81 288 LEU A C 1
ATOM 2276 O O . LEU A 1 288 ? -19.406 1.666 33.199 1.00 94.81 288 LEU A O 1
ATOM 2280 N N . PHE A 1 289 ? -18.445 1.577 35.235 1.00 95.88 289 PHE A N 1
ATOM 2281 C CA . PHE A 1 289 ? -17.087 1.791 34.739 1.00 95.88 289 PHE A CA 1
ATOM 2282 C C . PHE A 1 289 ? -16.655 0.672 33.794 1.00 95.88 289 PHE A C 1
ATOM 2284 O O . PHE A 1 289 ? -16.132 0.962 32.721 1.00 95.88 289 PHE A O 1
ATOM 2291 N N . TYR A 1 290 ? -16.941 -0.586 34.138 1.00 96.06 290 TYR A N 1
ATOM 2292 C CA . TYR A 1 290 ? -16.620 -1.722 33.278 1.00 96.06 290 TYR A CA 1
ATOM 2293 C C . TYR A 1 290 ? -17.392 -1.689 31.950 1.00 96.06 290 TYR A C 1
ATOM 2295 O O . TYR A 1 290 ? -16.810 -1.913 30.887 1.00 96.06 290 TYR A O 1
ATOM 2303 N N . GLY A 1 291 ? -18.687 -1.356 31.990 1.00 96.69 291 GLY A N 1
ATOM 2304 C CA . GLY A 1 291 ? -19.511 -1.211 30.792 1.00 96.69 291 GLY A CA 1
ATOM 2305 C C . GLY A 1 291 ? -19.020 -0.091 29.87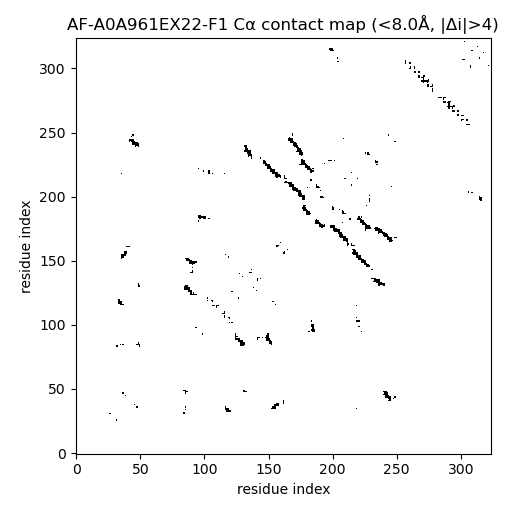0 1.00 96.69 291 GLY A C 1
ATOM 2306 O O . GLY A 1 291 ? -18.820 -0.322 28.680 1.00 96.69 291 GLY A O 1
ATOM 2307 N N . LEU A 1 292 ? -18.756 1.100 30.420 1.00 96.44 292 LEU A N 1
ATOM 2308 C CA . LEU A 1 292 ? -18.227 2.240 29.661 1.00 96.44 292 LEU A CA 1
ATOM 2309 C C . LEU A 1 292 ? -16.840 1.955 29.081 1.00 96.44 292 LEU A C 1
ATOM 2311 O O . LEU A 1 292 ? -16.608 2.231 27.907 1.00 96.44 292 LEU A O 1
ATOM 2315 N N . PHE A 1 293 ? -15.941 1.370 29.875 1.00 96.69 293 PHE A N 1
ATOM 2316 C CA . PHE A 1 293 ? -14.616 0.963 29.413 1.00 96.69 293 PHE A CA 1
ATOM 2317 C C . PHE A 1 293 ? -14.713 -0.037 28.257 1.00 96.69 293 PHE A C 1
ATOM 2319 O O . PHE A 1 293 ? -14.056 0.144 27.235 1.00 96.69 293 PHE A O 1
ATOM 2326 N N . SER A 1 294 ? -15.576 -1.051 28.380 1.00 96.38 294 SER A N 1
ATOM 2327 C CA . SER A 1 294 ? -15.774 -2.058 27.332 1.00 96.38 294 SER A CA 1
ATOM 2328 C C . SER A 1 294 ? -16.300 -1.433 26.038 1.00 96.38 294 SER A C 1
ATOM 2330 O O . SER A 1 294 ? -15.805 -1.755 24.961 1.00 96.38 294 SER A O 1
ATOM 2332 N N . LEU A 1 295 ? -17.254 -0.497 26.120 1.00 96.44 295 LEU A N 1
ATOM 2333 C CA . LEU A 1 295 ? -17.758 0.207 24.936 1.00 96.44 295 LEU A CA 1
ATOM 2334 C C . LEU A 1 295 ? -16.711 1.136 24.308 1.00 96.44 295 LEU A C 1
ATOM 2336 O O . LEU A 1 295 ? -16.591 1.171 23.084 1.00 96.44 295 LEU A O 1
ATOM 2340 N N . ALA A 1 296 ? -15.927 1.850 25.120 1.00 94.88 296 ALA A N 1
ATOM 2341 C CA . ALA A 1 296 ? -14.822 2.670 24.627 1.00 94.88 296 ALA A CA 1
ATOM 2342 C C . ALA A 1 296 ? -13.754 1.808 23.932 1.00 94.88 296 ALA A C 1
ATOM 2344 O O . ALA A 1 296 ? -13.278 2.158 22.853 1.00 94.88 296 ALA A O 1
ATOM 2345 N N . PHE A 1 297 ? -13.437 0.640 24.499 1.00 94.69 297 PHE A N 1
ATOM 2346 C CA . PHE A 1 297 ? -12.528 -0.333 23.898 1.00 94.69 297 PHE A CA 1
ATOM 2347 C C . PHE A 1 297 ? -13.053 -0.857 22.556 1.00 94.69 297 PHE A C 1
ATOM 2349 O O . PHE A 1 297 ? -12.291 -0.936 21.594 1.00 94.69 297 PHE A O 1
ATOM 2356 N N . VAL A 1 298 ? -14.349 -1.165 22.446 1.00 96.38 298 VAL A N 1
ATOM 2357 C CA . VAL A 1 298 ? -14.972 -1.535 21.161 1.00 96.38 298 VAL A CA 1
ATOM 2358 C C . VAL A 1 298 ? -14.829 -0.407 20.142 1.00 96.38 298 VAL A C 1
ATOM 2360 O O . VAL A 1 298 ? -14.380 -0.662 19.027 1.00 96.38 298 VAL A O 1
ATOM 2363 N N . GLY A 1 299 ? -15.141 0.835 20.526 1.00 93.19 299 GLY A N 1
ATOM 2364 C CA . GLY A 1 299 ? -14.967 2.004 19.659 1.00 93.19 299 GLY A CA 1
ATOM 2365 C C . GLY A 1 299 ? -13.534 2.127 19.137 1.00 93.19 299 GLY A C 1
ATOM 2366 O O . GLY A 1 299 ? -13.319 2.219 17.930 1.00 93.19 299 GLY A O 1
ATOM 2367 N N . TYR A 1 300 ? -12.546 2.015 20.025 1.00 91.94 300 TYR A N 1
ATOM 2368 C CA . TYR A 1 300 ? -11.128 2.026 19.662 1.00 91.94 300 TYR A CA 1
ATOM 2369 C C . TYR A 1 300 ? -10.752 0.912 18.668 1.00 91.94 300 TYR A C 1
ATOM 2371 O O . TYR A 1 300 ? -10.063 1.165 17.679 1.00 91.94 300 TYR A O 1
ATOM 2379 N N . ASN A 1 301 ? -11.227 -0.320 18.885 1.00 92.44 301 ASN A N 1
ATOM 2380 C CA . ASN A 1 301 ? -10.945 -1.438 17.978 1.00 92.44 301 ASN A CA 1
ATOM 2381 C C . ASN A 1 301 ? -11.578 -1.244 16.594 1.00 92.44 301 ASN A C 1
ATOM 2383 O O . ASN A 1 301 ? -10.951 -1.590 15.593 1.00 92.44 301 ASN A O 1
ATOM 2387 N N . LEU A 1 302 ? -12.774 -0.650 16.515 1.00 92.19 302 LEU A N 1
ATOM 2388 C CA . LEU A 1 302 ? -13.411 -0.319 15.237 1.00 92.19 302 LEU A CA 1
ATOM 2389 C C . LEU A 1 302 ? -12.588 0.702 14.443 1.00 92.19 302 LEU 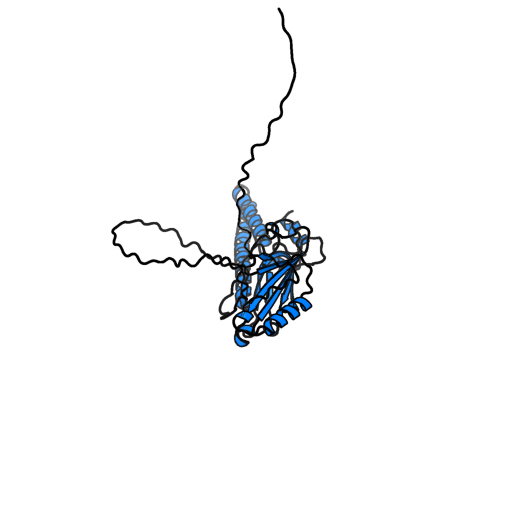A C 1
ATOM 2391 O O . LEU A 1 302 ? -12.382 0.506 13.247 1.00 92.19 302 LEU A O 1
ATOM 2395 N N . PHE A 1 303 ? -12.051 1.737 15.100 1.00 90.56 303 PHE A N 1
ATOM 2396 C CA . PHE A 1 303 ? -11.166 2.704 14.442 1.00 90.56 303 PHE A CA 1
ATOM 2397 C C . PHE A 1 303 ? -9.816 2.113 14.046 1.00 90.56 303 PHE A C 1
ATOM 2399 O O . PHE A 1 303 ? -9.222 2.579 13.084 1.00 90.56 303 PHE A O 1
ATOM 2406 N N . ARG A 1 304 ? -9.321 1.069 14.714 1.00 90.12 304 ARG A N 1
ATOM 2407 C CA . ARG A 1 304 ? -8.082 0.392 14.293 1.00 90.12 304 ARG A CA 1
ATOM 2408 C C . ARG A 1 304 ? -8.272 -0.616 13.167 1.00 90.12 304 ARG A C 1
ATOM 2410 O O . ARG A 1 304 ? -7.304 -0.925 12.472 1.00 90.12 304 ARG A O 1
ATOM 2417 N N . ASN A 1 305 ? -9.485 -1.120 12.983 1.00 93.50 305 ASN A N 1
ATOM 2418 C CA . ASN A 1 305 ? -9.794 -2.125 11.976 1.00 93.50 305 ASN A CA 1
ATOM 2419 C C . ASN A 1 305 ? -9.718 -1.540 10.557 1.00 93.50 305 ASN A C 1
ATOM 2421 O O . ASN A 1 305 ? -10.196 -0.438 10.304 1.00 93.50 305 ASN A O 1
ATOM 2425 N N . GLN A 1 306 ? -9.1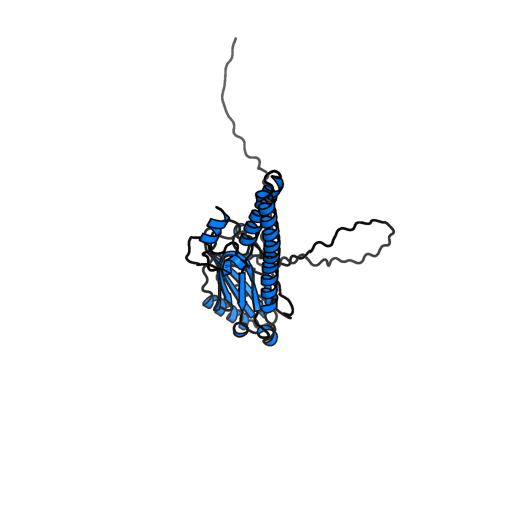51 -2.276 9.603 1.00 93.56 306 GLN A N 1
ATOM 2426 C CA . GLN A 1 306 ? -8.970 -1.782 8.235 1.00 93.56 306 GLN A CA 1
ATOM 2427 C C . GLN A 1 306 ? -10.266 -1.815 7.403 1.00 93.56 306 GLN A C 1
ATOM 2429 O O . GLN A 1 306 ? -10.374 -1.101 6.407 1.00 93.56 306 GLN A O 1
ATOM 2434 N N . ILE A 1 307 ? -11.287 -2.571 7.829 1.00 91.19 307 ILE A N 1
ATOM 2435 C CA . ILE A 1 307 ? -12.595 -2.650 7.150 1.00 91.19 307 ILE A CA 1
ATOM 2436 C C . ILE A 1 307 ? -13.283 -1.279 7.078 1.00 91.19 307 ILE A C 1
ATOM 2438 O O . ILE A 1 307 ? -14.056 -1.034 6.154 1.00 91.19 307 ILE A O 1
ATOM 2442 N N . LYS A 1 308 ? -12.956 -0.351 7.987 1.00 91.75 308 LYS A N 1
ATOM 2443 C CA . LYS A 1 3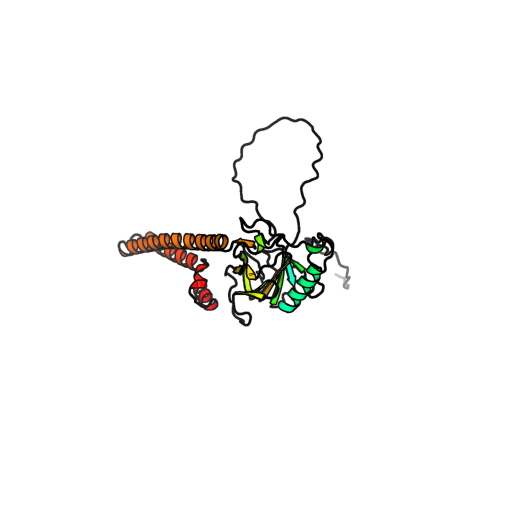08 ? -13.521 1.007 8.019 1.00 91.75 308 LYS A CA 1
ATOM 2444 C C . LYS A 1 308 ? -13.399 1.755 6.679 1.00 91.75 308 LYS A C 1
ATOM 2446 O O . LYS A 1 308 ? -14.289 2.524 6.328 1.00 91.75 308 LYS A O 1
ATOM 2451 N N . TYR A 1 309 ? -12.357 1.486 5.884 1.00 90.75 309 TYR A N 1
ATOM 2452 C CA . TYR A 1 309 ? -12.170 2.127 4.572 1.00 90.75 309 TYR A CA 1
ATOM 2453 C C . TYR A 1 309 ? -13.119 1.618 3.484 1.00 90.75 309 TYR A C 1
ATOM 2455 O O . TYR A 1 309 ? -13.200 2.216 2.416 1.00 90.75 309 TYR A O 1
ATOM 2463 N N . GLN A 1 310 ? -13.842 0.526 3.731 1.00 87.25 310 GLN A N 1
ATOM 2464 C CA . GLN A 1 310 ? -14.834 -0.013 2.799 1.00 87.25 310 GLN A CA 1
ATOM 2465 C C . GLN A 1 310 ? -16.213 0.638 2.976 1.00 87.25 310 GLN A C 1
ATOM 2467 O O . GLN A 1 310 ? -17.091 0.444 2.143 1.00 87.25 310 GLN A O 1
ATOM 2472 N N . TRP A 1 311 ? -16.418 1.433 4.033 1.00 85.38 311 TRP A N 1
ATOM 2473 C CA . TRP A 1 311 ? -17.707 2.065 4.338 1.00 85.38 311 TRP A CA 1
ATOM 2474 C C . TRP A 1 311 ? -18.021 3.303 3.485 1.00 85.38 311 TRP A C 1
ATOM 2476 O O . TRP A 1 311 ? -19.091 3.885 3.634 1.00 85.38 311 TRP A O 1
ATOM 2486 N N . GLY A 1 312 ? -17.108 3.721 2.601 1.00 86.31 312 GLY A N 1
ATOM 2487 C CA . GLY A 1 312 ? -17.306 4.874 1.714 1.00 86.31 312 GLY A CA 1
ATOM 2488 C C . GLY A 1 312 ? -17.291 6.233 2.424 1.00 86.31 312 GLY A C 1
ATOM 2489 O O . GLY A 1 312 ? -17.661 7.239 1.825 1.00 86.31 312 GLY A O 1
ATOM 2490 N N . VAL A 1 313 ? -16.873 6.273 3.692 1.00 88.25 313 VAL A N 1
ATOM 2491 C CA . VAL A 1 313 ? -16.664 7.517 4.439 1.00 88.25 313 VAL A CA 1
ATOM 2492 C C . VAL A 1 313 ? -15.318 8.110 4.040 1.00 88.25 313 VAL A C 1
ATOM 2494 O O . VAL A 1 313 ? -14.317 7.397 3.967 1.00 88.25 313 VAL A O 1
ATOM 2497 N N . ASP A 1 314 ? -15.301 9.418 3.801 1.00 89.75 314 ASP A N 1
ATOM 2498 C CA . ASP A 1 314 ? -14.079 10.160 3.512 1.00 89.75 314 ASP A CA 1
ATOM 2499 C C . ASP A 1 314 ? -13.036 9.998 4.635 1.00 89.75 314 ASP A C 1
ATOM 2501 O O . ASP A 1 314 ? -13.360 10.036 5.827 1.00 89.75 314 ASP A O 1
ATOM 2505 N N . PHE A 1 315 ? -11.770 9.834 4.246 1.00 90.94 315 PHE A N 1
ATOM 2506 C CA . PHE A 1 315 ? -10.681 9.547 5.176 1.00 90.94 315 PHE A CA 1
ATOM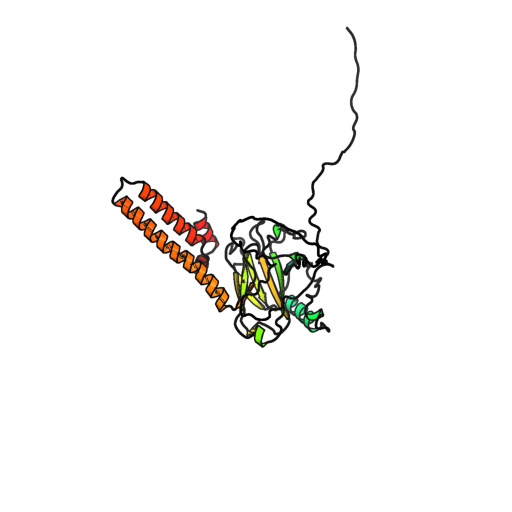 2507 C C . PHE A 1 315 ? -10.498 10.660 6.206 1.00 90.94 315 PHE A C 1
ATOM 2509 O O . PHE A 1 315 ? -10.388 10.394 7.405 1.00 90.94 315 PHE A O 1
ATOM 2516 N N . PHE A 1 316 ? -10.506 11.915 5.756 1.00 90.25 316 PHE A N 1
ATOM 2517 C CA . PHE A 1 316 ? -10.319 13.054 6.645 1.00 90.25 316 PHE A CA 1
ATOM 2518 C C . PHE A 1 316 ? -11.461 13.146 7.662 1.00 90.25 316 PHE A C 1
ATOM 2520 O O . PHE A 1 316 ? -11.231 13.371 8.852 1.00 90.25 316 PHE A O 1
ATOM 2527 N N . THR A 1 317 ? -12.692 12.884 7.220 1.00 90.50 317 THR A N 1
ATOM 2528 C CA . THR A 1 317 ? -13.862 12.807 8.104 1.00 90.50 317 THR A CA 1
ATOM 2529 C C . THR A 1 317 ? -13.716 11.698 9.146 1.00 90.50 317 THR A C 1
ATOM 2531 O O . THR A 1 317 ? -13.957 11.935 10.329 1.00 90.50 317 THR A O 1
ATOM 2534 N N . LEU A 1 318 ? -13.261 10.511 8.740 1.00 91.31 318 LEU A N 1
ATOM 2535 C CA . LEU A 1 318 ? -13.035 9.388 9.648 1.00 91.31 318 LEU A CA 1
ATOM 2536 C C . LEU A 1 318 ? -12.002 9.729 10.732 1.00 91.31 318 LEU A C 1
ATOM 2538 O O . LEU A 1 318 ? -12.230 9.453 11.909 1.00 91.31 318 LEU A O 1
ATOM 2542 N N . LYS A 1 319 ? -10.909 10.401 10.352 1.00 91.19 319 LYS A N 1
ATOM 2543 C CA . LYS A 1 319 ? -9.871 10.848 11.289 1.00 91.19 319 LYS A CA 1
ATOM 2544 C C . LYS A 1 319 ? -10.339 11.934 12.239 1.00 91.19 319 LYS A C 1
ATOM 2546 O O . LYS A 1 319 ? -9.968 11.911 13.408 1.00 91.19 319 LYS A O 1
ATOM 2551 N N . ARG A 1 320 ? -11.205 12.844 11.792 1.00 90.00 320 ARG A N 1
ATOM 2552 C CA . ARG A 1 320 ? -11.829 13.810 12.705 1.00 90.00 320 ARG A CA 1
ATOM 2553 C C . ARG A 1 320 ? -12.649 13.120 13.788 1.00 90.00 320 ARG A C 1
ATOM 2555 O O . ARG A 1 320 ? -12.579 13.553 14.924 1.00 90.00 320 ARG A O 1
ATOM 2562 N N . ILE A 1 321 ? -13.385 12.061 13.456 1.00 89.44 321 ILE A N 1
ATOM 2563 C CA . ILE A 1 321 ? -14.171 11.312 14.448 1.00 89.44 321 ILE A CA 1
ATOM 2564 C C . ILE A 1 321 ? -13.252 10.529 15.399 1.00 89.44 321 ILE A C 1
ATOM 2566 O O . ILE A 1 321 ? -13.545 10.443 16.583 1.00 89.44 321 ILE A O 1
ATOM 2570 N N . GLU A 1 322 ? -12.141 9.979 14.905 1.00 87.88 322 GLU A N 1
ATOM 2571 C CA . GLU A 1 322 ? -11.195 9.201 15.721 1.00 87.88 322 GLU A CA 1
ATOM 2572 C C . GLU A 1 322 ? -10.469 10.041 16.789 1.00 87.88 322 GLU A C 1
ATOM 2574 O O . GLU A 1 322 ? -10.181 9.530 17.870 1.00 87.88 322 GLU A O 1
ATOM 2579 N N . TYR A 1 323 ? -10.174 11.314 16.497 1.00 85.25 323 TYR A N 1
ATOM 2580 C CA . TYR A 1 323 ? -9.394 12.200 17.376 1.00 85.25 323 TYR A CA 1
ATOM 2581 C C . TYR A 1 323 ? -10.208 13.310 18.072 1.00 85.25 323 TYR A C 1
ATOM 2583 O O . TYR A 1 323 ? -9.606 14.177 18.709 1.00 85.25 323 TYR A O 1
ATOM 2591 N N . CYS A 1 324 ? -11.538 13.325 17.941 1.00 74.38 324 CYS A N 1
ATOM 2592 C CA . CYS A 1 324 ? -12.433 14.249 18.656 1.00 74.38 324 CYS A CA 1
ATOM 2593 C C . CYS A 1 324 ? -13.045 13.581 19.889 1.00 74.38 324 CYS A C 1
ATOM 2595 O O . CYS A 1 324 ? -13.114 14.267 20.933 1.00 74.38 324 CYS A O 1
#

Solvent-accessible surface area (backbone atoms only — not comparable to full-atom values): 19012 Å² total; per-residue (Å²): 134,88,84,86,91,83,86,88,88,84,90,81,83,92,79,84,80,86,73,86,71,83,76,72,75,80,78,56,83,85,81,57,66,49,63,39,47,72,52,65,85,59,92,51,70,44,70,60,32,62,91,81,80,82,74,89,75,80,92,77,90,80,89,85,88,88,84,88,80,91,74,97,71,90,70,94,72,74,78,66,85,77,80,60,50,57,33,32,35,25,64,55,90,77,58,54,48,62,50,34,49,53,54,52,47,57,50,65,68,40,88,44,82,71,50,56,36,42,57,75,88,62,76,89,42,72,63,39,82,35,58,40,53,34,45,48,65,74,40,86,90,58,64,76,85,51,57,43,35,33,40,39,37,52,36,27,17,91,37,54,66,66,31,47,68,54,48,29,25,43,34,51,17,23,31,24,18,17,38,39,34,24,48,63,34,42,79,59,47,66,41,52,59,83,82,57,93,63,70,44,30,53,85,43,76,42,75,34,67,42,57,29,88,79,48,48,54,37,73,43,41,39,37,36,42,33,34,45,72,58,83,59,71,18,41,43,41,40,57,69,26,30,43,22,40,30,68,64,57,50,50,50,56,50,49,56,48,48,52,56,48,52,53,35,52,53,39,38,54,53,12,52,50,28,38,50,48,19,74,77,40,72,83,50,57,65,33,42,55,51,11,52,49,29,43,52,51,32,53,52,50,54,73,69,37,71,67,58,73,75,72,75,62,57,50,53,60,53,51,50,65,75,77,105

Foldseek 3Di:
DDDDDDDDDDDDDDDDDPDPPPPPDPDDPVPAQQFAAEDEDQPDWDFLFQDDDDDDDDDDDDDDDDDDDDDPDDPPPPPPSDPHQFKKKFLDDDQLQVVLVVQVVVLVPPPDPVVNGGRPPPPPTPIDGDGPPAKCLPPPPDDLVRQKMKMKGKHAYQDLCSLQVAKKKWWLFFAAAKKWKDKSSHTQDIWADPVDLFGTGRLATDITIGHSVSTDHTMMMMMMMGGHNDSTCHGSNDDTTTMHHPVVVVVVLVVVLVVLVVVLVVLLVQLVVLVVVCVVPVPPCVSVVSSVVSNVVSVLSVLNRNCVVVPPDGPNVSVVVVVD

pLDDT: mean 76.1, std 25.01, range [24.14, 98.06]

Radius of gyration: 28.05 Å; Cα contacts (8 Å, |Δi|>4): 505; chains: 1; bounding box: 80×85×76 Å